Protein AF-A0A7S3W2X3-F1 (afdb_monomer_lite)

Secondary structure (DSSP, 8-state):
-TGGGGGHHHHHHH-SS-EE-SGGGGHHHHHHHS-TT-EEEEEES-HHHHGGGHHHHHHHHS--GGGS-EEEEE-TTSTTGGGGGGT----HHHHHHHHHHHHHHHHHH-TTEEEEEE-STTSGGGHHHHHHHH-S-EE-HHHHHHHHHHTTSPPSSSSSSSTTSPP-S------TTTTS-HHHHTT--SPPP-PPPPPPPPPPPHHHHHHHHHHHTTPPPPEEEEEE-S----PPTTSTT-GGG-SS-EEEEE-TT--HHHHHTT---HHHHHHHHHHHHHHHHTTEEEEEEE------

Structure (mmCIF, N/CA/C/O backbone):
data_AF-A0A7S3W2X3-F1
#
_entry.id   AF-A0A7S3W2X3-F1
#
loop_
_atom_site.group_PDB
_atom_site.id
_atom_site.type_symbol
_atom_site.label_atom_id
_atom_site.label_alt_id
_atom_site.label_comp_id
_atom_site.label_asym_id
_atom_site.label_entity_id
_atom_site.label_seq_id
_atom_site.pdbx_PDB_ins_code
_atom_site.Cartn_x
_atom_site.Cartn_y
_atom_site.Cartn_z
_atom_site.occupancy
_atom_site.B_iso_or_equiv
_atom_site.auth_seq_id
_atom_site.auth_comp_id
_atom_site.auth_asym_id
_atom_site.auth_atom_id
_atom_site.pdbx_PDB_model_num
ATOM 1 N N . CYS A 1 1 ? 4.513 0.757 5.279 1.00 73.31 1 CYS A N 1
ATOM 2 C CA . CYS A 1 1 ? 4.057 1.384 6.537 1.00 73.31 1 CYS A CA 1
ATOM 3 C C . CYS A 1 1 ? 4.086 2.908 6.434 1.00 73.31 1 CYS A C 1
ATOM 5 O O . CYS A 1 1 ? 4.980 3.465 5.808 1.00 73.31 1 CYS A O 1
ATOM 7 N N . GLY A 1 2 ? 3.167 3.603 7.088 1.00 72.06 2 GLY A N 1
ATOM 8 C CA . GLY A 1 2 ? 3.033 5.054 7.120 1.00 72.06 2 GLY A CA 1
ATOM 9 C C . GLY A 1 2 ? 4.187 5.816 7.742 1.00 72.06 2 GLY A C 1
ATOM 10 O O . GLY A 1 2 ? 4.520 6.865 7.212 1.00 72.06 2 GLY A O 1
ATOM 11 N N . PHE A 1 3 ? 4.907 5.282 8.728 1.00 82.38 3 PHE A N 1
ATOM 12 C CA . PHE A 1 3 ? 6.105 5.970 9.232 1.00 82.38 3 PHE A CA 1
ATOM 13 C C . PHE A 1 3 ? 7.263 5.962 8.224 1.00 82.38 3 PHE A C 1
ATOM 15 O O . PHE A 1 3 ? 7.963 6.961 8.063 1.00 82.38 3 PHE A O 1
ATOM 22 N N . MET A 1 4 ? 7.413 4.883 7.446 1.00 87.44 4 MET A N 1
ATOM 23 C CA . MET A 1 4 ? 8.402 4.831 6.357 1.00 87.44 4 MET A CA 1
ATOM 24 C C . MET A 1 4 ? 8.082 5.819 5.229 1.00 87.44 4 MET A C 1
ATOM 26 O O . MET A 1 4 ? 8.961 6.150 4.428 1.00 87.44 4 MET A O 1
ATOM 30 N N . MET A 1 5 ? 6.853 6.346 5.182 1.00 86.31 5 MET A N 1
ATOM 31 C CA . MET A 1 5 ? 6.453 7.362 4.214 1.00 86.31 5 MET A CA 1
ATOM 32 C C . MET A 1 5 ? 7.317 8.624 4.307 1.00 86.31 5 MET A C 1
ATOM 34 O O . MET A 1 5 ? 7.614 9.233 3.277 1.00 86.31 5 MET A O 1
ATOM 38 N N . ALA A 1 6 ? 7.810 8.966 5.503 1.00 85.56 6 ALA A N 1
ATOM 39 C CA . ALA A 1 6 ? 8.723 10.091 5.703 1.00 85.56 6 ALA A CA 1
ATOM 40 C C . ALA A 1 6 ? 10.017 9.987 4.884 1.00 85.56 6 ALA A C 1
ATOM 42 O O . ALA A 1 6 ? 10.644 10.995 4.553 1.00 85.56 6 ALA A O 1
ATOM 43 N N . PHE A 1 7 ? 10.398 8.771 4.496 1.00 90.50 7 PHE A N 1
ATOM 44 C CA . PHE A 1 7 ? 11.619 8.502 3.749 1.00 90.50 7 PHE A CA 1
ATOM 45 C C . PHE A 1 7 ? 11.375 8.246 2.260 1.00 90.50 7 PHE A C 1
ATOM 47 O O . PHE A 1 7 ? 12.331 8.020 1.518 1.00 90.50 7 PHE A O 1
ATOM 54 N N . GLN A 1 8 ? 10.128 8.353 1.787 1.00 91.50 8 GLN A N 1
ATOM 55 C CA . GLN A 1 8 ? 9.756 8.143 0.385 1.00 91.50 8 GLN A CA 1
ATOM 56 C C . GLN A 1 8 ? 10.560 9.033 -0.571 1.00 91.50 8 GLN A C 1
ATOM 58 O O . GLN A 1 8 ? 11.129 8.543 -1.546 1.00 91.50 8 GLN A O 1
ATOM 63 N N . ILE A 1 9 ? 10.620 10.345 -0.312 1.00 90.38 9 ILE A N 1
ATOM 64 C CA . ILE A 1 9 ? 11.317 11.297 -1.194 1.00 90.38 9 ILE A CA 1
ATOM 65 C C . ILE A 1 9 ? 12.817 10.995 -1.227 1.00 90.38 9 ILE A C 1
ATOM 67 O O . ILE A 1 9 ? 13.422 10.988 -2.299 1.00 90.38 9 ILE A O 1
ATOM 71 N N . LEU A 1 10 ? 13.418 10.740 -0.062 1.00 93.00 10 LEU A N 1
ATOM 72 C CA . LEU A 1 10 ? 14.833 10.395 0.046 1.00 93.00 10 LEU A CA 1
ATOM 73 C C . LEU A 1 10 ? 15.139 9.114 -0.736 1.00 93.00 10 LEU A C 1
ATOM 75 O O . LEU A 1 10 ? 16.045 9.099 -1.564 1.00 93.00 10 LEU A O 1
ATOM 79 N N . ALA A 1 11 ? 14.350 8.066 -0.527 1.00 94.88 11 ALA A N 1
ATOM 80 C CA . ALA A 1 11 ? 14.544 6.792 -1.195 1.00 94.88 11 ALA A CA 1
ATOM 81 C C . ALA A 1 11 ? 14.371 6.888 -2.715 1.00 94.88 11 ALA A C 1
ATOM 83 O O . ALA A 1 11 ? 15.196 6.353 -3.449 1.00 94.88 11 ALA A O 1
ATOM 84 N N . ARG A 1 12 ? 13.381 7.650 -3.201 1.00 94.50 12 ARG A N 1
ATOM 85 C CA . ARG A 1 12 ? 13.207 7.939 -4.636 1.00 94.50 12 ARG A CA 1
ATOM 86 C C . ARG A 1 12 ? 14.379 8.700 -5.256 1.00 94.50 12 ARG A C 1
ATOM 88 O O . ARG A 1 12 ? 14.622 8.549 -6.445 1.00 94.50 12 ARG A O 1
ATOM 95 N N . LYS A 1 13 ? 15.079 9.542 -4.488 1.00 95.62 13 LYS A N 1
ATOM 96 C CA . LYS A 1 13 ? 16.293 10.234 -4.961 1.00 95.62 13 LYS A CA 1
ATOM 97 C C . LYS A 1 13 ? 17.496 9.294 -5.060 1.00 95.62 13 LYS A C 1
ATOM 99 O O . LYS A 1 13 ? 18.424 9.589 -5.806 1.00 95.62 13 LYS A O 1
ATOM 104 N N . ILE A 1 14 ? 17.502 8.210 -4.285 1.00 97.19 14 ILE A N 1
ATOM 105 C CA . ILE A 1 14 ? 18.596 7.233 -4.237 1.00 97.19 14 ILE A CA 1
ATOM 106 C C . ILE A 1 14 ? 18.389 6.133 -5.282 1.00 97.19 14 ILE A C 1
ATOM 108 O O . ILE A 1 14 ? 19.335 5.785 -5.985 1.00 97.19 14 ILE A O 1
ATOM 112 N N . ALA A 1 15 ? 17.177 5.582 -5.354 1.00 96.75 15 ALA A N 1
ATOM 113 C CA . ALA A 1 15 ? 16.845 4.447 -6.202 1.00 96.75 15 ALA A CA 1
ATOM 114 C C . ALA A 1 15 ? 16.640 4.856 -7.667 1.00 96.75 15 ALA A C 1
ATOM 116 O O . ALA A 1 15 ? 16.036 5.879 -7.983 1.00 96.75 15 ALA A O 1
ATOM 117 N N . SER A 1 16 ? 17.078 3.987 -8.571 1.00 96.75 16 SER A N 1
ATOM 118 C CA . SER A 1 16 ? 16.712 3.980 -9.991 1.00 96.75 16 SER A CA 1
ATOM 119 C C . SER A 1 16 ? 15.412 3.212 -10.278 1.00 96.75 16 SER A C 1
ATOM 121 O O . SER A 1 16 ? 14.868 3.303 -11.382 1.00 96.75 16 SER A O 1
ATOM 123 N N . LYS A 1 17 ? 14.929 2.420 -9.312 1.00 95.75 17 LYS A N 1
ATOM 124 C CA . LYS A 1 17 ? 13.682 1.640 -9.379 1.00 95.75 17 LYS A CA 1
ATOM 125 C C . LYS A 1 17 ? 12.509 2.345 -8.685 1.00 95.75 17 LYS A C 1
ATOM 127 O O . LYS A 1 17 ? 12.735 3.224 -7.854 1.00 95.75 17 LYS A O 1
ATOM 132 N N . PRO A 1 18 ? 11.253 1.960 -8.992 1.00 95.56 18 PRO A N 1
ATOM 133 C CA . PRO A 1 18 ? 10.088 2.402 -8.235 1.00 95.56 18 PRO A CA 1
ATOM 134 C C . PRO A 1 18 ? 10.253 2.166 -6.733 1.00 95.56 18 PRO A C 1
ATOM 136 O O . PRO A 1 18 ? 10.634 1.077 -6.301 1.00 95.56 18 PRO A O 1
ATOM 139 N N . VAL A 1 19 ? 9.923 3.191 -5.951 1.00 95.06 19 VAL A N 1
ATOM 140 C CA . VAL A 1 19 ? 9.901 3.142 -4.490 1.00 95.06 19 VAL A CA 1
ATOM 141 C C . VAL A 1 19 ? 8.498 3.471 -4.001 1.00 95.06 19 VAL A C 1
ATOM 143 O O . VAL A 1 19 ? 7.904 4.444 -4.468 1.00 95.06 19 VAL A O 1
ATOM 146 N N . PHE A 1 20 ? 7.988 2.696 -3.051 1.00 93.25 20 PHE A N 1
ATOM 147 C CA . PHE A 1 20 ? 6.661 2.853 -2.458 1.00 93.25 20 PHE A CA 1
ATOM 148 C C . PHE A 1 20 ? 6.699 2.447 -0.981 1.00 93.25 20 PHE A C 1
ATOM 150 O O . PHE A 1 20 ? 6.339 1.345 -0.603 1.00 93.25 20 PHE A O 1
ATOM 157 N N . MET A 1 21 ? 7.167 3.347 -0.121 1.00 92.69 21 MET A N 1
ATOM 158 C CA . MET A 1 21 ? 7.440 3.052 1.292 1.00 92.69 21 MET A CA 1
ATOM 159 C C . MET A 1 21 ? 6.191 2.761 2.143 1.00 92.69 21 MET A C 1
ATOM 161 O O . MET A 1 21 ? 6.294 2.260 3.265 1.00 92.69 21 MET A O 1
ATOM 165 N N . SER A 1 22 ? 5.003 3.072 1.629 1.00 90.75 22 SER A N 1
ATOM 166 C CA . SER A 1 22 ? 3.728 2.884 2.315 1.00 90.75 22 SER A CA 1
ATOM 167 C C . SER A 1 22 ? 2.608 2.568 1.334 1.00 90.75 22 SER A C 1
ATOM 169 O O . SER A 1 22 ? 2.609 3.100 0.227 1.00 90.75 22 SER A O 1
ATOM 171 N N . SER A 1 23 ? 1.598 1.807 1.765 1.00 91.62 23 SER A N 1
ATOM 172 C CA . SER A 1 23 ? 0.364 1.597 0.995 1.00 91.62 23 SER A CA 1
ATOM 173 C C . SER A 1 23 ? -0.354 2.915 0.675 1.00 91.62 23 SER A C 1
ATOM 175 O O . SER A 1 23 ? -1.063 2.991 -0.326 1.00 91.62 23 SER A O 1
ATOM 177 N N . MET A 1 24 ? -0.105 3.979 1.450 1.00 88.88 24 MET A N 1
ATOM 178 C CA . MET A 1 24 ? -0.619 5.333 1.211 1.00 88.88 24 MET A CA 1
ATOM 179 C C . MET A 1 24 ? -0.154 5.976 -0.100 1.00 88.88 24 MET A C 1
ATOM 181 O O . MET A 1 24 ? -0.773 6.944 -0.538 1.00 88.88 24 MET A O 1
ATOM 185 N N . VAL A 1 25 ? 0.871 5.451 -0.784 1.00 89.56 25 VAL A N 1
ATOM 186 C CA . VAL A 1 25 ? 1.169 5.921 -2.151 1.00 89.56 25 VAL A CA 1
ATOM 187 C C . VAL A 1 25 ? 0.050 5.579 -3.144 1.00 89.56 25 VAL A C 1
ATOM 189 O O . VAL A 1 25 ? 0.002 6.159 -4.226 1.00 89.56 25 VAL A O 1
ATOM 192 N N . GLN A 1 26 ? -0.866 4.671 -2.779 1.00 91.81 26 GLN A N 1
ATOM 193 C CA . GLN A 1 26 ? -2.054 4.343 -3.568 1.00 91.81 26 GLN A CA 1
ATOM 194 C C . GLN A 1 26 ? -3.154 5.412 -3.447 1.00 91.81 26 GLN A C 1
ATOM 196 O O . GLN A 1 26 ? -4.047 5.447 -4.288 1.00 91.81 26 GLN A O 1
ATOM 201 N N . CYS A 1 27 ? -3.111 6.308 -2.452 1.0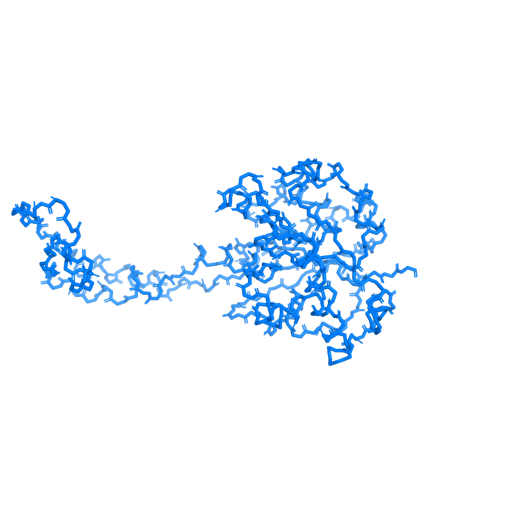0 89.62 27 CYS A N 1
ATOM 202 C CA . CYS A 1 27 ? -4.179 7.287 -2.216 1.00 89.62 27 CYS A CA 1
ATOM 203 C C . CYS A 1 27 ? -4.561 8.105 -3.468 1.00 89.62 27 CYS A C 1
ATOM 205 O O . CYS A 1 27 ? -5.753 8.161 -3.766 1.00 89.62 27 CYS A O 1
ATOM 207 N N . PRO A 1 28 ? -3.623 8.673 -4.260 1.00 88.00 28 PRO A N 1
ATOM 208 C CA . PRO A 1 28 ? -3.987 9.432 -5.458 1.00 88.00 28 PRO A CA 1
ATOM 209 C C . PRO A 1 28 ? -4.682 8.593 -6.538 1.00 88.00 28 PRO A C 1
ATOM 211 O O . PRO A 1 28 ? -5.618 9.069 -7.175 1.00 88.00 28 PRO A O 1
ATOM 214 N N . ILE A 1 29 ? -4.255 7.341 -6.747 1.00 90.50 29 ILE A N 1
ATOM 215 C CA . ILE A 1 29 ? -4.859 6.468 -7.767 1.00 90.50 29 ILE A CA 1
ATOM 216 C C . ILE A 1 29 ? -6.221 5.934 -7.319 1.00 90.50 29 ILE A C 1
ATOM 218 O O . ILE A 1 29 ? -7.116 5.800 -8.148 1.00 90.50 29 ILE A O 1
ATOM 222 N N . ILE A 1 30 ? -6.397 5.689 -6.015 1.00 92.25 30 ILE A N 1
ATOM 223 C CA . ILE A 1 30 ? -7.690 5.333 -5.425 1.00 92.25 30 ILE A CA 1
ATOM 224 C C . ILE A 1 30 ? -8.639 6.522 -5.585 1.00 92.25 30 ILE A C 1
ATOM 226 O O . ILE A 1 30 ? -9.699 6.381 -6.179 1.00 92.25 30 ILE A O 1
ATOM 230 N N . ALA A 1 31 ? -8.232 7.717 -5.154 1.00 88.88 31 ALA A N 1
ATOM 231 C CA . ALA A 1 31 ? -9.018 8.942 -5.289 1.00 88.88 31 ALA A CA 1
ATOM 232 C C . ALA A 1 31 ? -9.415 9.247 -6.747 1.00 88.88 31 ALA A C 1
ATOM 234 O O . ALA A 1 31 ? -10.531 9.683 -7.013 1.00 88.88 31 ALA A O 1
ATOM 235 N N . ALA A 1 32 ? -8.544 8.991 -7.721 1.00 90.88 32 ALA A N 1
ATOM 236 C CA . ALA A 1 32 ? -8.871 9.202 -9.131 1.00 90.88 32 ALA A CA 1
ATOM 237 C C . ALA A 1 32 ? -9.959 8.249 -9.674 1.00 90.88 32 ALA A C 1
ATOM 239 O O . ALA A 1 32 ? -10.532 8.530 -10.725 1.00 90.88 32 ALA A O 1
ATOM 240 N N . ALA A 1 33 ? -10.236 7.133 -8.992 1.00 93.31 33 ALA A N 1
ATOM 241 C CA . ALA A 1 33 ? -11.204 6.124 -9.426 1.00 93.31 33 ALA A CA 1
ATOM 242 C C . ALA A 1 33 ? -12.638 6.360 -8.915 1.00 93.31 33 ALA A C 1
ATOM 244 O O . ALA A 1 33 ? -13.558 5.704 -9.400 1.00 93.31 33 ALA A O 1
ATOM 245 N N . PHE A 1 34 ? -12.830 7.274 -7.959 1.00 92.00 34 PHE A N 1
ATOM 246 C CA . PHE A 1 34 ? -14.114 7.528 -7.295 1.00 92.00 34 PHE A CA 1
ATOM 247 C C . PHE A 1 34 ? -14.611 8.959 -7.505 1.00 92.00 34 PHE A C 1
ATOM 249 O O . PHE A 1 34 ? -13.825 9.850 -7.851 1.00 92.00 34 PHE A O 1
ATOM 256 N N . ASP A 1 35 ? -15.902 9.191 -7.243 1.00 92.69 35 ASP A N 1
ATOM 257 C CA . ASP A 1 35 ? -16.475 10.538 -7.254 1.00 92.69 35 ASP A CA 1
ATOM 258 C C . ASP A 1 35 ? -15.748 11.428 -6.224 1.00 92.69 35 ASP A C 1
ATOM 260 O O . ASP A 1 35 ? -15.315 10.933 -5.175 1.00 92.69 35 ASP A O 1
ATOM 264 N N . PRO A 1 36 ? -15.567 12.739 -6.478 1.00 88.12 36 PRO A N 1
ATOM 265 C CA . PRO A 1 36 ? -14.950 13.640 -5.504 1.00 88.12 36 PRO A CA 1
ATOM 266 C C . PRO A 1 36 ? -15.656 13.670 -4.140 1.00 88.12 36 PRO A C 1
ATOM 268 O O . PRO A 1 36 ? -15.017 13.986 -3.141 1.00 88.12 36 PRO A O 1
ATOM 271 N N . GLY A 1 37 ? -16.954 13.355 -4.090 1.00 90.19 37 GLY A N 1
ATOM 272 C CA . GLY A 1 37 ? -17.729 13.247 -2.859 1.00 90.19 37 GLY A CA 1
ATOM 273 C C . GLY A 1 37 ? -17.584 11.915 -2.121 1.00 90.19 37 GLY A C 1
ATOM 274 O O . GLY A 1 37 ? -18.034 11.838 -0.977 1.00 90.19 37 GLY A O 1
ATOM 275 N N . ASP A 1 38 ? -16.986 10.894 -2.736 1.00 93.50 38 ASP A N 1
ATOM 276 C CA . ASP A 1 38 ? -16.750 9.595 -2.108 1.00 93.50 38 ASP A CA 1
ATOM 277 C C . ASP A 1 38 ? -15.564 9.661 -1.144 1.00 93.50 38 ASP A C 1
ATOM 279 O O . ASP A 1 38 ? -14.517 10.254 -1.426 1.00 93.50 38 ASP A O 1
ATOM 283 N N . HIS A 1 39 ? -15.717 8.991 -0.007 1.00 93.69 39 HIS A N 1
ATOM 284 C CA . HIS A 1 39 ? -14.724 8.936 1.054 1.00 93.69 39 HIS A CA 1
ATOM 285 C C . HIS A 1 39 ? -13.988 7.589 1.064 1.00 93.69 39 HIS A C 1
ATOM 287 O O . HIS A 1 39 ? -14.574 6.536 0.814 1.00 93.69 39 HIS A O 1
ATOM 293 N N . ILE A 1 40 ? -12.709 7.610 1.431 1.00 94.19 40 ILE A N 1
ATOM 294 C CA . ILE A 1 40 ? -11.872 6.425 1.633 1.00 94.19 40 ILE A CA 1
ATOM 295 C C . ILE A 1 40 ? -11.532 6.313 3.117 1.00 94.19 40 ILE A C 1
ATOM 297 O O . ILE A 1 40 ? -10.959 7.234 3.702 1.00 94.19 40 ILE A O 1
ATOM 301 N N . LEU A 1 41 ? -11.872 5.184 3.735 1.00 95.31 41 LEU A N 1
ATOM 302 C CA . LEU A 1 41 ? -11.516 4.896 5.122 1.00 95.31 41 LEU A CA 1
ATOM 303 C C . LEU A 1 41 ? -10.059 4.434 5.193 1.00 95.31 41 LEU A C 1
ATOM 305 O O . LEU A 1 41 ? -9.722 3.385 4.658 1.00 95.31 41 LEU A O 1
ATOM 309 N N . VAL A 1 42 ? -9.198 5.182 5.872 1.00 93.25 42 VAL A N 1
ATOM 310 C CA . VAL A 1 42 ? -7.802 4.806 6.117 1.00 93.25 42 VAL A CA 1
ATOM 311 C C . VAL A 1 42 ? -7.682 4.247 7.530 1.00 93.25 42 VAL A C 1
ATOM 313 O O . VAL A 1 42 ? -7.835 4.983 8.505 1.00 93.25 42 VAL A O 1
ATOM 316 N N . LEU A 1 43 ? -7.398 2.951 7.648 1.00 94.50 43 LEU A N 1
ATOM 317 C CA . LEU A 1 43 ? -7.155 2.299 8.931 1.00 94.50 43 LEU A CA 1
ATOM 318 C C . LEU A 1 43 ? -5.666 2.336 9.264 1.00 94.50 43 LEU A C 1
ATOM 320 O O . LEU A 1 43 ? -4.830 1.885 8.481 1.00 94.50 43 LEU A O 1
ATOM 324 N N . THR A 1 44 ? -5.347 2.844 10.448 1.00 91.19 44 THR A N 1
ATOM 325 C CA . THR A 1 44 ? -3.989 2.894 10.999 1.00 91.19 44 THR A CA 1
ATOM 326 C C . THR A 1 44 ? -3.940 2.189 12.349 1.00 91.19 44 THR A C 1
ATOM 328 O O . THR A 1 44 ? -4.972 1.992 12.997 1.00 91.19 44 THR A O 1
ATOM 331 N N . ALA A 1 45 ? -2.742 1.816 12.801 1.00 89.06 45 ALA A N 1
ATOM 332 C CA . ALA A 1 45 ? -2.585 1.241 14.130 1.00 89.06 45 ALA A CA 1
ATOM 333 C C . ALA A 1 45 ? -3.010 2.229 15.221 1.00 89.06 45 ALA A C 1
ATOM 335 O O . ALA A 1 45 ? -3.720 1.853 16.152 1.00 89.06 45 ALA A O 1
ATOM 336 N N . ASN A 1 46 ? -2.603 3.496 15.077 1.00 87.44 46 ASN A N 1
ATOM 337 C CA . ASN A 1 46 ? -2.926 4.560 16.016 1.00 87.44 46 ASN A CA 1
ATOM 338 C C . ASN A 1 46 ? -3.062 5.916 15.317 1.00 87.44 46 ASN A C 1
ATOM 340 O O . ASN A 1 46 ? -2.088 6.494 14.829 1.00 87.44 46 ASN A O 1
ATOM 344 N N . ASP A 1 47 ? -4.277 6.460 15.311 1.00 79.69 47 ASP A N 1
ATOM 345 C CA . ASP A 1 47 ? -4.571 7.724 14.637 1.00 79.69 47 ASP A CA 1
ATOM 346 C C . ASP A 1 47 ? -3.958 8.941 15.337 1.00 79.69 47 ASP A C 1
ATOM 348 O O . ASP A 1 47 ? -3.699 9.957 14.686 1.00 79.69 47 ASP A O 1
ATOM 352 N N . LYS A 1 48 ? -3.655 8.838 16.635 1.00 80.06 48 LYS A N 1
ATOM 353 C CA . LYS A 1 48 ? -2.969 9.893 17.396 1.00 80.06 48 LYS A CA 1
ATOM 354 C C . LYS A 1 48 ? -1.521 10.076 16.938 1.00 80.06 48 LYS A C 1
ATOM 356 O O . LYS A 1 48 ? -1.003 11.185 17.030 1.00 80.06 48 LYS A O 1
ATOM 361 N N . SER A 1 49 ? -0.893 9.020 16.417 1.00 73.06 49 SER A N 1
ATOM 362 C CA . SER A 1 49 ? 0.497 9.040 15.942 1.00 73.06 49 SER A CA 1
ATOM 363 C C . SER A 1 49 ? 0.621 9.426 14.467 1.00 73.06 49 SER A C 1
ATOM 365 O O . SER A 1 49 ? 1.627 10.015 14.077 1.00 73.06 49 SER A O 1
ATOM 367 N N . LEU A 1 50 ? -0.396 9.134 13.646 1.00 71.50 50 LEU A N 1
ATOM 368 C CA . LEU A 1 50 ? -0.370 9.418 12.207 1.00 71.50 50 LEU A CA 1
ATOM 369 C C . LEU A 1 50 ? -0.766 10.867 11.874 1.00 71.50 50 LEU A C 1
ATOM 371 O O . LEU A 1 50 ? -0.148 11.496 11.017 1.00 71.50 50 LEU A O 1
ATOM 375 N N . LYS A 1 51 ? -1.764 11.432 12.572 1.00 68.56 51 LYS A N 1
ATOM 376 C CA . LYS A 1 51 ? -2.258 12.807 12.335 1.00 68.56 51 LYS A CA 1
ATOM 377 C C . LYS A 1 51 ? -1.157 13.890 12.394 1.00 68.56 51 LYS A C 1
ATOM 379 O O . LYS A 1 51 ? -1.174 14.774 11.536 1.00 68.56 51 LYS A O 1
ATOM 384 N N . PRO A 1 52 ? -0.168 13.832 13.311 1.00 62.88 52 PRO A N 1
ATOM 385 C CA . PRO A 1 52 ? 0.952 14.778 13.335 1.00 62.88 52 PRO A CA 1
ATOM 386 C C . PRO A 1 52 ? 1.867 14.740 12.098 1.00 62.88 52 PRO A C 1
ATOM 388 O O . PRO A 1 52 ? 2.606 15.693 11.873 1.00 62.88 52 PRO A O 1
ATOM 391 N N . GLN A 1 53 ? 1.824 13.682 11.278 1.00 65.88 53 GLN A N 1
ATOM 392 C CA . GLN A 1 53 ? 2.653 13.546 10.070 1.00 65.88 53 GLN A CA 1
ATOM 393 C C . GLN A 1 53 ? 1.994 14.086 8.794 1.00 65.88 53 GLN A C 1
ATOM 395 O O . GLN A 1 53 ? 2.515 13.901 7.695 1.00 65.88 53 GLN A O 1
ATOM 400 N N . LYS A 1 54 ? 0.863 14.780 8.917 1.00 66.31 54 LYS A N 1
ATOM 401 C CA . LYS A 1 54 ? 0.087 15.334 7.803 1.00 66.31 54 LYS A CA 1
ATOM 402 C C . LYS A 1 54 ? 0.925 16.035 6.726 1.00 66.31 54 LYS A C 1
ATOM 404 O O . LYS A 1 54 ? 0.801 15.693 5.555 1.00 66.31 54 LYS A O 1
ATOM 409 N N . GLU A 1 55 ? 1.811 16.958 7.099 1.00 66.62 55 GLU A N 1
ATOM 410 C CA . GLU A 1 55 ? 2.642 17.682 6.122 1.00 66.62 55 GLU A CA 1
ATOM 411 C C . GLU A 1 55 ? 3.559 16.741 5.329 1.00 66.62 55 GLU A C 1
ATOM 413 O O . GLU A 1 55 ? 3.776 16.924 4.131 1.00 66.62 55 GLU A O 1
ATOM 418 N N . VAL A 1 56 ? 4.080 15.701 5.982 1.00 69.38 56 VAL A N 1
ATOM 419 C CA . VAL A 1 56 ? 4.922 14.683 5.348 1.00 69.38 56 VAL A CA 1
ATOM 420 C C . VAL A 1 56 ? 4.104 13.852 4.361 1.00 69.38 56 VAL A C 1
ATOM 422 O O . VAL A 1 56 ? 4.578 13.607 3.250 1.00 69.38 56 VAL A O 1
ATOM 425 N N . LEU A 1 57 ? 2.880 13.464 4.731 1.00 68.19 57 LEU A N 1
ATOM 426 C CA . LEU A 1 57 ? 1.960 12.720 3.863 1.00 68.19 57 LEU A CA 1
ATOM 427 C C . LEU A 1 57 ? 1.586 13.535 2.620 1.00 68.19 57 LEU A C 1
ATOM 429 O O . LEU A 1 57 ? 1.725 13.038 1.500 1.00 68.19 57 LEU A O 1
ATOM 433 N N . MET A 1 58 ? 1.226 14.807 2.806 1.00 66.38 58 MET A N 1
ATOM 434 C CA . MET A 1 58 ? 0.872 15.716 1.713 1.00 66.38 58 MET A CA 1
ATOM 435 C C . MET A 1 58 ? 2.036 15.919 0.741 1.00 66.38 58 MET A C 1
ATOM 437 O O . MET A 1 58 ? 1.900 15.693 -0.463 1.00 66.38 58 MET A O 1
ATOM 441 N N . ASN A 1 59 ? 3.212 16.268 1.269 1.00 67.31 59 ASN A N 1
ATOM 442 C CA . ASN A 1 59 ? 4.388 16.567 0.452 1.00 67.31 59 ASN A CA 1
ATOM 443 C C . ASN A 1 59 ? 4.976 15.329 -0.243 1.00 67.31 59 ASN A C 1
ATOM 445 O O . ASN A 1 59 ? 5.627 15.460 -1.281 1.00 67.31 59 ASN A O 1
ATOM 449 N N . SER A 1 60 ? 4.776 14.131 0.316 1.00 68.81 60 SER A N 1
ATOM 450 C CA . SER A 1 60 ? 5.419 12.908 -0.182 1.00 68.81 60 SER A CA 1
ATOM 451 C C . SER A 1 60 ? 4.516 12.043 -1.064 1.00 68.81 60 SER A C 1
ATOM 453 O O . SER A 1 60 ? 5.044 11.332 -1.925 1.00 68.81 60 SER A O 1
ATOM 455 N N . CYS A 1 61 ? 3.190 12.094 -0.883 1.00 64.81 61 CYS A N 1
ATOM 456 C CA . CYS A 1 61 ? 2.238 11.300 -1.666 1.00 64.81 61 CYS A CA 1
ATOM 457 C C . CYS A 1 61 ? 1.448 12.097 -2.708 1.00 64.81 61 CYS A C 1
ATOM 459 O O . CYS A 1 61 ? 0.889 11.481 -3.611 1.00 64.81 61 CYS A O 1
ATOM 461 N N . GLY A 1 62 ? 1.360 13.425 -2.591 1.00 63.78 62 GLY A N 1
ATOM 462 C CA . GLY A 1 62 ? 0.482 14.210 -3.461 1.00 63.78 62 GLY A CA 1
ATOM 463 C C . GLY A 1 62 ? -1.010 13.938 -3.228 1.00 63.78 62 GLY A C 1
ATOM 464 O O . GLY A 1 62 ? -1.779 13.976 -4.183 1.00 63.78 62 GLY A O 1
ATOM 465 N N . PHE A 1 63 ? -1.412 13.637 -1.986 1.00 67.06 63 PHE A N 1
ATOM 466 C CA . PHE A 1 63 ? -2.815 13.685 -1.561 1.00 67.06 63 PHE A CA 1
ATOM 467 C C . PHE A 1 63 ? -2.956 14.610 -0.356 1.00 67.06 63 PHE A C 1
ATOM 469 O O . PHE A 1 63 ? -2.096 14.614 0.525 1.00 67.06 63 PHE A O 1
ATOM 476 N N . ASP A 1 64 ? -4.036 15.381 -0.321 1.00 65.75 64 ASP A N 1
ATOM 477 C CA . ASP A 1 64 ? -4.367 16.227 0.815 1.00 65.75 64 ASP A CA 1
ATOM 478 C C . ASP A 1 64 ? -5.245 15.450 1.806 1.00 65.75 64 ASP A C 1
ATOM 480 O O . ASP A 1 64 ? -6.307 14.934 1.455 1.00 65.75 64 ASP A O 1
ATOM 484 N N . VAL A 1 65 ? -4.798 15.339 3.057 1.00 60.50 65 VAL A N 1
ATOM 485 C CA . VAL A 1 65 ? -5.614 14.755 4.135 1.00 60.50 65 VAL A CA 1
ATOM 486 C C . VAL A 1 65 ? -6.768 15.679 4.547 1.00 60.50 65 VAL A C 1
ATOM 488 O O . VAL A 1 65 ? -7.732 15.199 5.136 1.00 60.50 65 VAL A O 1
ATOM 491 N N . ASP A 1 66 ? -6.696 16.977 4.231 1.00 57.75 66 ASP A N 1
ATOM 492 C CA . ASP A 1 66 ? -7.719 17.980 4.554 1.00 57.75 66 ASP A CA 1
ATOM 493 C C . ASP A 1 66 ? -8.854 18.064 3.543 1.00 57.75 66 ASP A C 1
ATOM 495 O O . ASP A 1 66 ? -9.875 18.690 3.830 1.00 57.75 66 ASP A O 1
ATOM 499 N N . GLU A 1 67 ? -8.751 17.392 2.394 1.00 65.25 67 GLU A N 1
ATOM 500 C CA . GLU A 1 67 ? -9.848 17.320 1.418 1.00 65.25 67 GLU A CA 1
ATOM 501 C C . GLU A 1 67 ? -11.094 16.595 1.979 1.00 65.25 67 GLU A C 1
ATOM 503 O O . GLU A 1 67 ? -12.063 16.378 1.257 1.00 65.25 67 GLU A O 1
ATOM 508 N N . ASN A 1 68 ? -11.092 16.197 3.264 1.00 74.75 68 ASN A N 1
ATOM 509 C CA . ASN A 1 68 ? -12.098 15.372 3.948 1.00 74.75 68 ASN A CA 1
ATOM 510 C C . ASN A 1 68 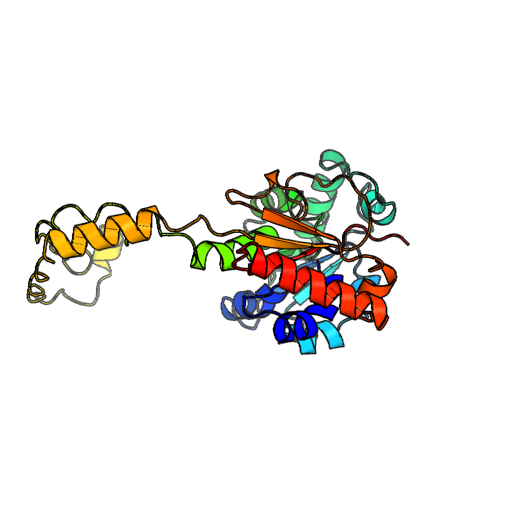? -12.393 14.045 3.232 1.00 74.75 68 ASN A C 1
ATOM 512 O O . ASN A 1 68 ? -13.322 13.323 3.589 1.00 74.75 68 ASN A O 1
ATOM 516 N N . ARG A 1 69 ? -11.569 13.704 2.241 1.00 85.06 69 ARG A N 1
ATOM 517 C CA . ARG A 1 69 ? -11.726 12.536 1.389 1.00 85.06 69 ARG A CA 1
ATOM 518 C C . ARG A 1 69 ? -11.185 11.275 2.041 1.00 85.06 69 ARG A C 1
ATOM 520 O O . ARG A 1 69 ? -11.732 10.197 1.841 1.00 85.06 69 ARG A O 1
ATOM 527 N N . PHE A 1 70 ? -10.129 11.409 2.836 1.00 88.06 70 PHE A N 1
ATOM 528 C CA . PHE A 1 70 ? -9.502 10.308 3.555 1.00 88.06 70 PHE A CA 1
ATOM 529 C C . PHE A 1 70 ? -9.883 10.378 5.031 1.00 88.06 70 PHE A C 1
ATOM 531 O O . PHE A 1 70 ? -9.417 11.242 5.772 1.00 88.06 70 PHE A O 1
ATOM 538 N N . ILE A 1 71 ? -10.738 9.459 5.467 1.00 90.25 71 ILE A N 1
ATOM 539 C CA . ILE A 1 71 ? -11.189 9.375 6.854 1.00 90.25 71 ILE A CA 1
ATOM 540 C C . ILE A 1 71 ? -10.221 8.473 7.610 1.00 90.25 71 ILE A C 1
ATOM 542 O O . ILE A 1 71 ? -10.220 7.266 7.406 1.00 90.25 71 ILE A O 1
ATOM 546 N N . ILE A 1 72 ? -9.381 9.049 8.470 1.00 89.12 72 ILE A N 1
ATOM 547 C CA . ILE A 1 72 ? -8.395 8.285 9.246 1.00 89.12 72 ILE A CA 1
ATOM 548 C C . ILE A 1 72 ? -9.042 7.739 10.519 1.00 89.12 72 ILE A C 1
ATOM 550 O O . ILE A 1 72 ? -9.539 8.509 11.344 1.00 89.12 72 ILE A O 1
ATOM 554 N N . GLN A 1 73 ? -8.958 6.425 10.709 1.00 93.06 73 GLN A N 1
ATOM 555 C CA . GLN A 1 73 ? -9.417 5.732 11.905 1.00 93.06 73 GLN A CA 1
ATOM 556 C C . GLN A 1 73 ? -8.308 4.853 12.488 1.00 93.06 73 GLN A C 1
ATOM 558 O O . GLN A 1 73 ? -7.692 4.044 11.795 1.00 93.06 73 GLN A O 1
ATOM 563 N N . GLY A 1 74 ? -8.080 5.001 13.790 1.00 92.88 74 GLY A N 1
ATOM 564 C CA . GLY A 1 74 ? -7.129 4.195 14.542 1.00 92.88 74 GLY A CA 1
ATOM 565 C C . GLY A 1 74 ? -7.755 2.909 15.082 1.00 92.88 74 GLY A C 1
ATOM 566 O O . GLY A 1 74 ? -8.947 2.877 15.401 1.00 92.88 74 GLY A O 1
ATOM 567 N N . CYS A 1 75 ? -6.950 1.855 15.182 1.00 94.56 75 CYS A N 1
ATOM 568 C CA . CYS A 1 75 ? -7.367 0.534 15.660 1.00 94.56 75 CYS A CA 1
ATOM 569 C C . CYS A 1 75 ? -6.982 0.275 17.128 1.00 94.56 75 CYS A C 1
ATOM 571 O O . CYS A 1 75 ? -7.319 -0.776 17.668 1.00 94.56 75 CYS A O 1
ATOM 573 N N . GLN A 1 76 ? -6.309 1.227 17.786 1.00 92.06 76 GLN A N 1
ATOM 574 C CA . GLN A 1 76 ? -5.699 1.064 19.111 1.00 92.06 76 GLN A CA 1
ATOM 575 C C . GLN A 1 76 ? -6.668 0.666 20.234 1.00 92.06 76 GLN A C 1
ATOM 577 O O . GLN A 1 76 ? -6.238 0.093 21.229 1.00 92.06 76 GLN A O 1
ATOM 582 N N . ASP A 1 77 ? -7.958 0.976 20.087 1.00 93.25 77 ASP A N 1
ATOM 583 C CA . ASP A 1 77 ? -8.976 0.720 21.110 1.00 93.25 77 ASP A CA 1
ATOM 584 C C . ASP A 1 77 ? -9.694 -0.633 20.902 1.00 93.25 77 ASP A C 1
ATOM 586 O O . ASP A 1 77 ? -10.600 -0.984 21.662 1.00 93.25 77 ASP A O 1
ATOM 590 N N . ILE A 1 78 ? -9.313 -1.411 19.877 1.00 96.06 78 ILE A N 1
ATOM 591 C CA . ILE A 1 78 ? -9.837 -2.766 19.664 1.00 96.06 78 ILE A CA 1
ATOM 592 C C . ILE A 1 78 ? -9.177 -3.721 20.672 1.00 96.06 78 ILE A C 1
ATOM 594 O O . ILE A 1 78 ? -7.947 -3.796 20.717 1.00 96.06 78 ILE A O 1
ATOM 598 N N . PRO A 1 79 ? -9.957 -4.497 21.453 1.00 95.31 79 PRO A N 1
ATOM 599 C CA . PRO A 1 79 ? -9.400 -5.467 22.391 1.00 95.31 79 PRO A CA 1
ATOM 600 C C . PRO A 1 79 ? -8.401 -6.426 21.727 1.00 95.31 79 PRO A C 1
ATOM 602 O O . PRO A 1 79 ? -8.727 -7.066 20.729 1.00 95.31 79 PRO A O 1
ATOM 605 N N . GLY A 1 80 ? -7.193 -6.526 22.288 1.00 92.50 80 GLY A N 1
ATOM 606 C CA . GLY A 1 80 ? -6.109 -7.376 21.786 1.00 92.50 80 GLY A CA 1
ATOM 607 C C . GLY A 1 80 ? -5.210 -6.715 20.737 1.00 92.50 80 GLY A C 1
ATOM 608 O O . GLY A 1 80 ? -4.121 -7.219 20.473 1.00 92.50 80 GLY A O 1
ATOM 609 N N . PHE A 1 81 ? -5.611 -5.576 20.162 1.00 92.69 81 PHE A N 1
ATOM 610 C CA . PHE A 1 81 ? -4.796 -4.865 19.174 1.00 92.69 81 PHE A CA 1
ATOM 611 C C . PHE A 1 81 ? -3.665 -4.036 19.808 1.00 92.69 81 PHE A C 1
ATOM 613 O O . PHE A 1 81 ? -2.705 -3.658 19.140 1.00 92.69 81 PHE A O 1
ATOM 620 N N . ASP A 1 82 ? -3.704 -3.829 21.126 1.00 89.31 82 ASP A N 1
ATOM 621 C CA . ASP A 1 82 ? -2.611 -3.244 21.907 1.00 89.31 82 ASP A CA 1
ATOM 622 C C . ASP A 1 82 ? -1.324 -4.090 21.868 1.00 89.31 82 ASP A C 1
ATOM 624 O O . ASP A 1 82 ? -0.246 -3.575 22.168 1.00 89.31 82 ASP A O 1
ATOM 628 N N . ALA A 1 83 ? -1.410 -5.354 21.433 1.00 86.94 83 ALA A N 1
ATOM 629 C CA . ALA A 1 83 ? -0.260 -6.199 21.115 1.00 86.94 83 ALA A CA 1
ATOM 630 C C . ALA A 1 83 ? 0.694 -5.535 20.102 1.00 86.94 83 ALA A C 1
ATOM 632 O O . ALA A 1 83 ? 1.911 -5.646 20.257 1.00 86.94 83 ALA A O 1
ATOM 633 N N . VAL A 1 84 ? 0.161 -4.752 19.150 1.00 83.88 84 VAL A N 1
ATOM 634 C CA . VAL A 1 84 ? 0.965 -3.992 18.176 1.00 83.88 84 VAL A CA 1
ATOM 635 C C . VAL A 1 84 ? 1.883 -2.988 18.868 1.00 83.88 84 VAL A C 1
ATOM 637 O O . VAL A 1 84 ? 3.053 -2.875 18.522 1.00 83.88 84 VAL A O 1
ATOM 640 N N . ALA A 1 85 ? 1.376 -2.281 19.880 1.00 81.19 85 ALA A N 1
ATOM 641 C CA . ALA A 1 85 ? 2.168 -1.318 20.647 1.00 81.19 85 ALA A CA 1
ATOM 642 C C . ALA A 1 85 ? 3.187 -1.987 21.592 1.00 81.19 85 ALA A C 1
ATOM 644 O O . ALA A 1 85 ? 4.071 -1.328 22.133 1.00 81.19 85 ALA A O 1
ATOM 645 N N . LYS A 1 86 ? 3.037 -3.296 21.830 1.00 82.12 86 LYS A N 1
ATOM 646 C CA . LYS A 1 86 ? 3.878 -4.099 22.729 1.00 82.12 86 LYS A CA 1
ATOM 647 C C . LYS A 1 86 ? 4.916 -4.940 21.986 1.00 82.12 86 LYS A C 1
ATOM 649 O O . LYS A 1 86 ? 5.663 -5.669 22.635 1.00 82.12 86 LYS A O 1
ATOM 654 N N . GLY A 1 87 ? 4.937 -4.897 20.655 1.00 77.19 87 GLY A N 1
ATOM 655 C CA . GLY A 1 87 ? 5.794 -5.768 19.855 1.00 77.19 87 GLY A CA 1
ATOM 656 C C . GLY A 1 87 ? 5.416 -7.252 19.939 1.00 77.19 87 GLY A C 1
ATOM 657 O O . GLY A 1 87 ? 6.287 -8.119 19.867 1.00 77.19 87 GLY A O 1
ATOM 658 N N . GLN A 1 88 ? 4.139 -7.554 20.179 1.00 83.25 88 GLN A N 1
ATOM 659 C CA . GLN A 1 88 ? 3.633 -8.906 20.407 1.00 83.25 88 GLN A CA 1
ATOM 660 C C . GLN A 1 88 ? 2.779 -9.374 19.233 1.00 83.25 88 GLN A C 1
ATOM 662 O O . GLN A 1 88 ? 2.099 -8.579 18.590 1.00 83.25 88 GLN A O 1
ATOM 667 N N . ALA A 1 89 ? 2.762 -10.689 19.003 1.00 84.69 89 ALA A N 1
ATOM 668 C CA . ALA A 1 89 ? 1.881 -11.291 18.011 1.00 84.69 89 ALA A CA 1
ATOM 669 C C . ALA A 1 89 ? 0.413 -10.939 18.307 1.00 84.69 89 ALA A C 1
ATOM 671 O O . ALA A 1 89 ? -0.075 -11.151 19.421 1.00 84.69 89 ALA A O 1
ATOM 672 N N . VAL A 1 90 ? -0.281 -10.411 17.301 1.00 87.38 90 VAL A N 1
ATOM 673 C CA . VAL A 1 90 ? -1.676 -9.987 17.426 1.00 87.38 90 VAL A CA 1
ATOM 674 C C . VAL A 1 90 ? -2.604 -11.210 17.333 1.00 87.38 90 VAL A C 1
ATOM 676 O O . VAL A 1 90 ? -2.515 -11.965 16.361 1.00 87.38 90 VAL A O 1
ATOM 679 N N . PRO A 1 91 ? -3.515 -11.432 18.301 1.00 90.69 91 PRO A N 1
ATOM 680 C CA . PRO A 1 91 ? -4.477 -12.531 18.237 1.00 90.69 91 PRO A CA 1
ATOM 681 C C . PRO A 1 91 ? -5.579 -12.221 17.212 1.00 90.69 91 PRO A C 1
ATOM 683 O O . PRO A 1 91 ? -6.568 -11.551 17.521 1.00 90.69 91 PRO A O 1
ATOM 686 N N . LEU A 1 92 ? -5.392 -12.686 15.971 1.00 90.88 92 LEU A N 1
ATOM 687 C CA . LEU A 1 92 ? -6.262 -12.359 14.832 1.00 90.88 92 LEU A CA 1
ATOM 688 C C . LEU A 1 92 ? -7.741 -12.687 15.089 1.00 90.88 92 LEU A C 1
ATOM 690 O O . LEU A 1 92 ? -8.616 -11.894 14.751 1.00 90.88 92 LEU A O 1
ATOM 694 N N . ASP A 1 93 ? -8.027 -13.830 15.709 1.00 92.38 93 ASP A N 1
ATOM 695 C CA . ASP A 1 93 ? -9.377 -14.307 16.023 1.00 92.38 93 ASP A CA 1
ATOM 696 C C . ASP A 1 93 ? -10.097 -13.434 17.062 1.00 92.38 93 ASP A C 1
ATOM 698 O O . ASP A 1 93 ? -11.315 -13.258 16.993 1.00 92.38 93 ASP A O 1
ATOM 702 N N . VAL A 1 94 ? -9.341 -12.839 17.986 1.00 94.44 94 VAL A N 1
ATOM 703 C CA . VAL A 1 94 ? -9.852 -11.904 18.996 1.00 94.44 94 VAL A CA 1
ATOM 704 C C . VAL A 1 94 ? -10.092 -10.519 18.392 1.00 94.44 94 VAL A C 1
ATOM 706 O O . VAL A 1 94 ? -11.122 -9.896 18.659 1.00 94.44 94 VAL A O 1
ATOM 709 N N . VAL A 1 95 ? -9.167 -10.037 17.558 1.00 96.25 95 VAL A N 1
ATOM 710 C CA . VAL A 1 95 ? -9.215 -8.678 16.995 1.00 96.25 95 VAL A CA 1
ATOM 711 C C . VAL A 1 95 ? -10.212 -8.566 15.841 1.00 96.25 95 VAL A C 1
ATOM 713 O O . VAL A 1 95 ? -10.940 -7.572 15.754 1.00 96.25 95 VAL A O 1
ATOM 716 N N . GLN A 1 96 ? -10.283 -9.564 14.955 1.00 97.25 96 GLN A N 1
ATOM 717 C CA . GLN A 1 96 ? -11.049 -9.491 13.706 1.00 97.25 96 GLN A CA 1
ATOM 718 C C . GLN A 1 96 ? -12.533 -9.118 13.904 1.00 97.25 96 GLN A C 1
ATOM 720 O O . GLN A 1 96 ? -13.006 -8.227 13.193 1.00 97.25 96 GLN A O 1
ATOM 725 N N . PRO A 1 97 ? -13.290 -9.703 14.858 1.00 97.81 97 PRO A N 1
ATOM 726 C CA . PRO A 1 97 ? -14.682 -9.307 15.083 1.00 97.81 97 PRO A CA 1
ATOM 727 C C . PRO A 1 97 ? -14.818 -7.837 15.502 1.00 97.81 97 PRO A C 1
ATOM 729 O O . PRO A 1 97 ? -15.744 -7.148 15.069 1.00 97.81 97 PRO A O 1
ATOM 732 N N . GLY A 1 98 ? -13.883 -7.342 16.321 1.00 97.94 98 GLY A N 1
ATOM 733 C CA . GLY A 1 98 ? -13.827 -5.942 16.743 1.00 97.94 98 GLY A CA 1
ATOM 734 C C . GLY A 1 98 ? -13.506 -5.000 15.585 1.00 97.94 98 GLY A C 1
ATOM 735 O O . GLY A 1 98 ? -14.172 -3.976 15.435 1.00 97.94 98 GLY A O 1
ATOM 736 N N . MET A 1 99 ? -12.558 -5.390 14.729 1.00 97.81 99 MET A N 1
ATOM 737 C CA . MET A 1 99 ? -12.185 -4.667 13.509 1.00 97.81 99 MET A CA 1
ATOM 738 C C . MET A 1 99 ? -13.380 -4.508 12.565 1.00 97.81 99 MET A C 1
ATOM 740 O O . MET A 1 99 ? -13.737 -3.391 12.192 1.00 97.81 99 MET A O 1
ATOM 744 N N . VAL A 1 100 ? -14.055 -5.616 12.241 1.00 98.44 100 VAL A N 1
ATOM 745 C CA . VAL A 1 100 ? -15.236 -5.610 11.367 1.00 98.44 100 VAL A CA 1
ATOM 746 C C . VAL A 1 100 ? -16.349 -4.757 11.973 1.00 98.44 100 VAL A C 1
ATOM 748 O O . VAL A 1 100 ? -16.900 -3.894 11.294 1.00 98.44 100 VAL A O 1
ATOM 751 N N . LYS A 1 101 ? -16.654 -4.935 13.264 1.00 98.38 101 LYS A N 1
ATOM 752 C CA . LYS A 1 101 ? -17.687 -4.149 13.954 1.00 98.38 101 LYS A CA 1
ATOM 753 C C . LYS A 1 101 ? -17.386 -2.648 13.931 1.00 98.38 101 LYS A C 1
ATOM 755 O O . LYS A 1 101 ? -18.296 -1.846 13.724 1.00 98.38 101 LYS A O 1
ATOM 760 N N . MET A 1 102 ? -16.130 -2.270 14.160 1.00 98.12 102 MET A N 1
ATOM 761 C CA . MET A 1 102 ? -15.687 -0.877 14.146 1.00 98.12 102 MET A CA 1
ATOM 762 C C . MET A 1 102 ? -15.877 -0.253 12.758 1.00 98.12 102 MET A C 1
ATOM 764 O O . MET A 1 102 ? -16.511 0.800 12.655 1.00 98.12 102 MET A O 1
ATOM 768 N N . VAL A 1 103 ? -15.430 -0.938 11.702 1.00 98.25 103 VAL A N 1
ATOM 769 C CA . VAL A 1 103 ? -15.564 -0.474 10.313 1.00 98.25 103 VAL A CA 1
ATOM 770 C C . VAL A 1 103 ? -17.026 -0.379 9.878 1.00 98.25 103 VAL A C 1
ATOM 772 O O . VAL A 1 103 ? -17.430 0.661 9.362 1.00 98.25 103 VAL A O 1
ATOM 775 N N . MET A 1 104 ? -17.841 -1.405 10.142 1.00 98.31 104 MET A N 1
ATOM 776 C CA . MET A 1 104 ? -19.273 -1.379 9.813 1.00 98.31 104 MET A CA 1
ATOM 777 C C . MET A 1 104 ? -19.978 -0.200 10.486 1.00 98.31 104 MET A C 1
ATOM 779 O O . MET A 1 104 ? -20.690 0.550 9.829 1.00 98.31 104 MET A O 1
ATOM 783 N N . GLY A 1 105 ? -19.686 0.056 11.766 1.00 98.00 105 GLY A N 1
ATOM 784 C CA . GLY A 1 105 ? -20.2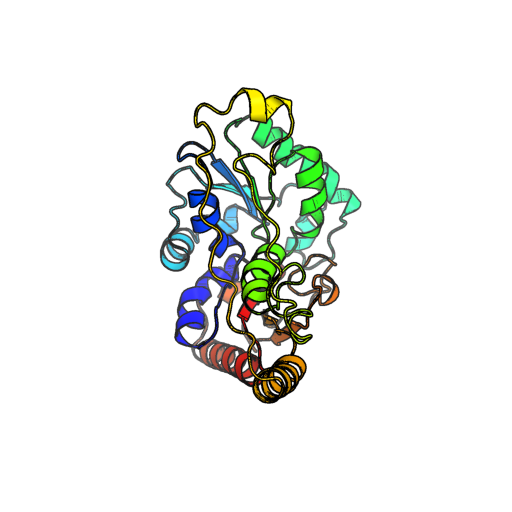59 1.205 12.463 1.00 98.00 105 GLY A CA 1
ATOM 785 C C . GLY A 1 105 ? -19.864 2.556 11.851 1.00 98.00 105 GLY A C 1
ATOM 786 O O . GLY A 1 105 ? -20.634 3.510 11.938 1.00 98.00 105 GLY A O 1
ATOM 787 N N . ILE A 1 106 ? -18.675 2.675 11.252 1.00 97.38 106 ILE A N 1
ATOM 788 C CA . ILE A 1 106 ? -18.254 3.895 10.543 1.00 97.38 106 ILE A CA 1
ATOM 789 C C . ILE A 1 106 ? -19.032 4.051 9.240 1.00 97.38 106 ILE A C 1
ATOM 791 O O . ILE A 1 106 ? -19.524 5.144 8.971 1.00 97.38 106 ILE A O 1
ATOM 795 N N . ILE A 1 107 ? -19.175 2.969 8.476 1.00 97.44 107 ILE A N 1
ATOM 796 C CA . ILE A 1 107 ? -19.930 2.952 7.217 1.00 97.44 107 ILE A CA 1
ATOM 797 C C . ILE A 1 107 ? -21.406 3.294 7.471 1.00 97.44 107 ILE A C 1
ATOM 799 O O . ILE A 1 107 ? -21.964 4.133 6.769 1.00 97.44 107 ILE A O 1
ATOM 803 N N . ASP A 1 108 ? -22.006 2.761 8.539 1.00 97.06 108 ASP A N 1
ATOM 804 C CA . ASP A 1 108 ? -23.389 3.070 8.933 1.00 97.06 108 ASP A CA 1
ATOM 805 C C . ASP A 1 108 ? -23.601 4.567 9.227 1.00 97.06 108 ASP A C 1
ATOM 807 O O . ASP A 1 108 ? -24.678 5.116 8.993 1.00 97.06 108 ASP A O 1
ATOM 811 N N . ARG A 1 109 ? -22.570 5.251 9.744 1.00 96.94 109 ARG A N 1
ATOM 812 C CA . ARG A 1 109 ? -22.603 6.695 10.045 1.00 96.94 109 ARG A CA 1
ATOM 813 C C . ARG A 1 109 ? -22.187 7.572 8.865 1.00 96.94 109 ARG A C 1
ATOM 815 O O . ARG A 1 109 ? -22.482 8.765 8.866 1.00 96.94 109 ARG A O 1
ATOM 822 N N . ASN A 1 110 ? -21.479 7.012 7.891 1.00 94.25 110 ASN A N 1
ATOM 823 C CA . ASN A 1 110 ? -20.946 7.715 6.733 1.00 94.25 110 ASN A CA 1
ATOM 824 C C . ASN A 1 110 ? -21.112 6.838 5.490 1.00 94.25 110 ASN A C 1
ATOM 826 O O . ASN A 1 110 ? -20.195 6.135 5.069 1.00 94.25 110 ASN A O 1
ATOM 830 N N . THR A 1 111 ? -22.288 6.927 4.873 1.00 91.50 111 THR A N 1
ATOM 831 C CA . THR A 1 111 ? -22.657 6.125 3.697 1.00 91.50 111 THR A CA 1
ATOM 832 C C . THR A 1 111 ? -21.877 6.481 2.431 1.00 91.50 111 THR A C 1
ATOM 834 O O . THR A 1 111 ? -22.050 5.827 1.409 1.00 91.50 111 THR A O 1
ATOM 837 N N . LYS A 1 112 ? -21.016 7.505 2.482 1.00 95.88 112 LYS A N 1
ATOM 838 C CA . LYS A 1 112 ? -20.132 7.898 1.377 1.00 95.88 112 LYS A CA 1
ATOM 839 C C . LYS A 1 112 ? -18.814 7.124 1.349 1.00 95.88 112 LYS A C 1
ATOM 841 O O . LYS A 1 112 ? -17.996 7.366 0.469 1.00 95.88 112 LYS A O 1
ATOM 846 N N . ILE A 1 113 ? -18.555 6.251 2.326 1.00 97.00 113 ILE A N 1
ATOM 847 C CA . ILE A 1 113 ? -17.344 5.426 2.326 1.00 97.00 113 ILE A CA 1
ATOM 848 C C . ILE A 1 113 ? -17.434 4.425 1.169 1.00 97.00 113 ILE A C 1
ATOM 850 O O . ILE A 1 113 ? -18.258 3.516 1.193 1.00 97.00 113 ILE A O 1
ATOM 854 N N . ALA A 1 114 ? -16.573 4.599 0.169 1.00 96.75 114 ALA A N 1
ATOM 855 C CA . ALA A 1 114 ? -16.556 3.800 -1.056 1.00 96.75 114 ALA A CA 1
ATOM 856 C C . ALA A 1 114 ? -15.409 2.775 -1.096 1.00 96.75 114 ALA A C 1
ATOM 858 O O . ALA A 1 114 ? -15.363 1.918 -1.977 1.00 96.75 114 ALA A O 1
ATOM 859 N N . GLY A 1 115 ? -14.479 2.839 -0.141 1.00 97.62 115 GLY A N 1
ATOM 860 C CA . GLY A 1 115 ? -13.333 1.940 -0.079 1.00 97.62 115 GLY A CA 1
ATOM 861 C C . GLY A 1 115 ? -12.520 2.082 1.202 1.00 97.62 115 GLY A C 1
ATOM 862 O O . GLY A 1 115 ? -12.697 3.036 1.964 1.00 97.62 115 GLY A O 1
ATOM 863 N N . ILE A 1 116 ? -11.629 1.118 1.437 1.00 98.19 116 ILE A N 1
ATOM 864 C CA . ILE A 1 116 ? -10.811 1.026 2.651 1.00 98.19 116 ILE A CA 1
ATOM 865 C C . ILE A 1 116 ? -9.334 0.878 2.269 1.00 98.19 116 ILE A C 1
ATOM 867 O O . ILE A 1 116 ? -8.984 0.059 1.426 1.00 98.19 116 ILE A O 1
ATOM 871 N N . LEU A 1 117 ? -8.452 1.632 2.916 1.00 96.19 117 LEU A N 1
ATOM 872 C CA . LEU A 1 117 ? -7.003 1.491 2.813 1.00 96.19 117 LEU A CA 1
ATOM 873 C C . LEU A 1 117 ? -6.424 1.117 4.180 1.00 96.19 117 LEU A C 1
ATOM 875 O O . LEU A 1 117 ? -6.622 1.826 5.164 1.00 96.19 117 LEU A O 1
ATOM 879 N N . LEU A 1 118 ? -5.661 0.033 4.231 1.00 95.94 118 LEU A N 1
ATOM 880 C CA . LEU A 1 118 ? -4.931 -0.422 5.406 1.00 95.94 118 LEU A CA 1
ATOM 881 C C . LEU A 1 118 ? -3.507 0.138 5.343 1.00 95.94 118 LEU A C 1
ATOM 883 O O . LEU A 1 118 ? -2.699 -0.233 4.487 1.00 95.94 118 LEU A O 1
ATOM 887 N N . GLU A 1 119 ? -3.213 1.093 6.217 1.00 91.31 119 GLU A N 1
ATOM 888 C CA . GLU A 1 119 ? -1.928 1.793 6.244 1.00 91.31 119 GLU A CA 1
ATOM 889 C C . GLU A 1 119 ? -0.857 0.994 7.008 1.00 91.31 119 GLU A C 1
ATOM 891 O O . GLU A 1 119 ? 0.279 0.858 6.536 1.00 91.31 119 GLU A O 1
ATOM 896 N N . CYS A 1 120 ? -1.231 0.439 8.164 1.00 89.56 120 CYS A N 1
ATOM 897 C CA . CYS A 1 120 ? -0.337 -0.336 9.019 1.00 89.56 120 CYS A CA 1
ATOM 898 C C . CYS A 1 120 ? -0.084 -1.740 8.444 1.00 89.56 120 CYS A C 1
ATOM 900 O O . CYS A 1 120 ? -0.985 -2.366 7.892 1.00 89.56 120 CYS A O 1
ATOM 902 N N . THR A 1 121 ? 1.142 -2.242 8.597 1.00 88.44 121 THR A N 1
ATOM 903 C CA . THR A 1 121 ? 1.601 -3.544 8.080 1.00 88.44 121 THR A CA 1
ATOM 904 C C . THR A 1 121 ? 1.012 -4.750 8.816 1.00 88.44 121 THR A C 1
ATOM 906 O O . THR A 1 121 ? 0.991 -5.832 8.246 1.00 88.44 121 THR A O 1
ATOM 909 N N . GLU A 1 122 ? 0.433 -4.543 10.004 1.00 88.88 122 GLU A N 1
ATOM 910 C CA . GLU A 1 122 ? -0.272 -5.553 10.819 1.00 88.88 122 GLU A CA 1
ATOM 911 C C . GLU A 1 122 ? -1.773 -5.674 10.488 1.00 88.88 122 GLU A C 1
ATOM 913 O O . GLU A 1 122 ? -2.485 -6.521 11.027 1.00 88.88 122 GLU A O 1
ATOM 918 N N . LEU A 1 123 ? -2.299 -4.797 9.628 1.00 93.38 123 LEU A N 1
ATOM 919 C CA . LEU A 1 123 ? -3.712 -4.793 9.238 1.00 93.38 123 LEU A CA 1
ATOM 920 C C . LEU A 1 123 ? -4.099 -5.671 8.027 1.00 93.38 123 LEU A C 1
ATOM 922 O O . LEU A 1 123 ? -5.253 -6.109 8.004 1.00 93.38 123 LEU A O 1
ATOM 926 N N . PRO A 1 124 ? -3.227 -5.979 7.041 1.00 94.94 124 PRO A N 1
ATOM 927 C CA . PRO A 1 124 ? -3.590 -6.821 5.899 1.00 94.94 124 PRO A CA 1
ATOM 928 C C . PRO A 1 124 ? -4.224 -8.183 6.241 1.00 94.94 124 PRO A C 1
ATOM 930 O O . PRO A 1 124 ? -5.121 -8.585 5.499 1.00 94.94 124 PRO A O 1
ATOM 933 N N . PRO A 1 125 ? -3.879 -8.879 7.350 1.00 94.25 125 PRO A N 1
ATOM 934 C CA . PRO A 1 125 ? -4.560 -10.121 7.729 1.00 94.25 125 PRO A CA 1
ATOM 935 C C . PRO A 1 125 ? -6.088 -9.992 7.871 1.00 94.25 125 PRO A C 1
ATOM 937 O O . PRO A 1 125 ? -6.804 -10.981 7.743 1.00 94.25 125 PRO A O 1
ATOM 940 N N . TYR A 1 126 ? -6.609 -8.780 8.098 1.00 96.12 126 TYR A N 1
ATOM 941 C CA . TYR A 1 126 ? -8.047 -8.515 8.214 1.00 96.12 126 TYR A CA 1
ATOM 942 C C . TYR A 1 126 ? -8.709 -8.107 6.886 1.00 96.12 126 TYR A C 1
ATOM 944 O O . TYR A 1 126 ? -9.928 -7.921 6.848 1.00 96.12 126 TYR A O 1
ATOM 952 N N . ALA A 1 127 ? -7.948 -7.950 5.796 1.00 97.19 127 ALA A N 1
ATOM 953 C CA . ALA A 1 127 ? -8.442 -7.375 4.544 1.00 97.19 127 ALA A CA 1
ATOM 954 C C . ALA A 1 127 ? -9.606 -8.173 3.933 1.00 97.19 127 ALA A C 1
ATOM 956 O O . ALA A 1 127 ? -10.597 -7.581 3.505 1.00 97.19 127 ALA A O 1
ATOM 957 N N . ASP A 1 128 ? -9.532 -9.507 3.941 1.00 96.94 128 ASP A N 1
ATOM 958 C CA . ASP A 1 128 ? -10.607 -10.360 3.418 1.00 96.94 128 ASP A CA 1
ATOM 959 C C . ASP A 1 128 ? -11.873 -10.305 4.270 1.00 96.94 128 ASP A C 1
ATOM 961 O O . ASP A 1 128 ? -12.976 -10.232 3.727 1.00 96.94 128 ASP A O 1
ATOM 965 N N . ALA A 1 129 ? -11.735 -10.271 5.598 1.00 98.00 129 ALA A N 1
ATOM 966 C CA . ALA A 1 129 ? -12.875 -10.121 6.497 1.00 98.00 129 ALA A CA 1
ATOM 967 C C . ALA A 1 129 ? -13.587 -8.777 6.272 1.00 98.00 129 ALA A C 1
ATOM 969 O O . ALA A 1 129 ? -14.817 -8.721 6.252 1.00 98.00 129 ALA A O 1
ATOM 970 N N . LEU A 1 130 ? -12.820 -7.707 6.040 1.00 98.56 130 LEU A N 1
ATOM 971 C CA . LEU A 1 130 ? -13.357 -6.392 5.702 1.00 98.56 130 LEU A CA 1
ATOM 972 C C . LEU A 1 130 ? -14.045 -6.391 4.332 1.00 98.56 130 LEU A C 1
ATOM 974 O O . LEU A 1 130 ? -15.178 -5.917 4.242 1.00 98.56 130 LEU A O 1
ATOM 978 N N . ARG A 1 131 ? -13.432 -6.968 3.287 1.00 98.62 131 ARG A N 1
ATOM 979 C CA . ARG A 1 131 ? -14.070 -7.122 1.964 1.00 98.62 131 ARG A CA 1
ATOM 980 C C . ARG A 1 131 ? -15.388 -7.885 2.068 1.00 98.62 131 ARG A C 1
ATOM 982 O O . ARG A 1 131 ? -16.400 -7.432 1.545 1.00 98.62 131 ARG A O 1
ATOM 989 N N . ALA A 1 132 ? -15.388 -9.014 2.775 1.00 98.44 132 ALA A N 1
ATOM 990 C CA . ALA A 1 132 ? -16.564 -9.8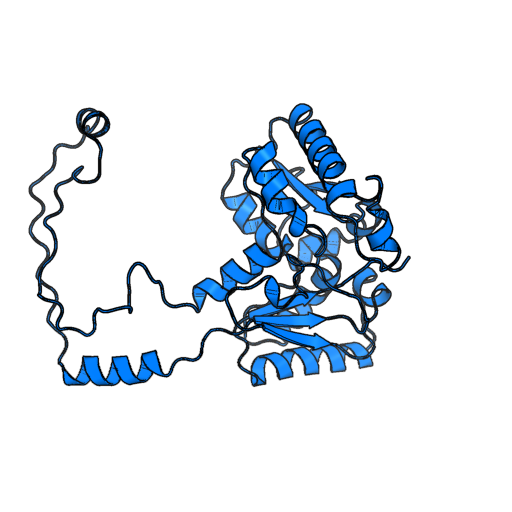63 2.934 1.00 98.44 132 ALA A CA 1
ATOM 991 C C . ALA A 1 132 ? -17.697 -9.170 3.708 1.00 98.44 132 ALA A C 1
ATOM 993 O O . ALA A 1 132 ? -18.857 -9.291 3.322 1.00 98.44 132 ALA A O 1
ATOM 994 N N . ALA A 1 133 ? -17.377 -8.443 4.783 1.00 98.25 133 ALA A N 1
ATOM 995 C CA . ALA A 1 133 ? -18.382 -7.783 5.614 1.00 98.25 133 ALA A CA 1
ATOM 996 C C . ALA A 1 133 ? -18.961 -6.514 4.973 1.00 98.25 133 ALA A C 1
ATOM 998 O O . ALA A 1 133 ? -20.142 -6.224 5.146 1.00 98.25 133 ALA A O 1
ATOM 999 N N . THR A 1 134 ? -18.132 -5.754 4.255 1.00 98.12 134 THR A N 1
ATOM 1000 C CA . THR A 1 134 ? -18.505 -4.428 3.737 1.00 98.12 134 THR A CA 1
ATOM 1001 C C . THR A 1 134 ? -18.932 -4.450 2.271 1.00 98.12 134 THR A C 1
ATOM 1003 O O . THR A 1 134 ? -19.642 -3.553 1.830 1.00 98.12 134 THR A O 1
ATOM 1006 N N . GLY A 1 135 ? -18.475 -5.438 1.493 1.00 98.00 135 GLY A N 1
ATOM 1007 C CA . GLY A 1 135 ? -18.582 -5.437 0.032 1.00 98.00 135 GLY A CA 1
ATOM 1008 C C . GLY A 1 135 ? -17.709 -4.379 -0.658 1.00 98.00 135 GLY A C 1
ATOM 1009 O O . GLY A 1 135 ? -17.770 -4.252 -1.880 1.00 98.00 135 GLY A O 1
ATOM 1010 N N . LEU A 1 136 ? -16.904 -3.622 0.096 1.00 98.25 136 LEU A N 1
ATOM 1011 C CA . LEU A 1 136 ? -16.058 -2.551 -0.421 1.00 98.25 136 LEU A CA 1
ATOM 1012 C C . LEU A 1 136 ? -14.668 -3.070 -0.820 1.00 98.25 136 LEU A C 1
ATOM 1014 O O . LEU A 1 136 ? -14.169 -4.041 -0.240 1.00 98.25 136 LEU A O 1
ATOM 1018 N N . PRO A 1 137 ? -13.997 -2.410 -1.780 1.00 98.31 137 PRO A N 1
ATOM 1019 C CA . PRO A 1 137 ? -12.598 -2.687 -2.066 1.00 98.31 137 PRO A CA 1
ATOM 1020 C C . PRO A 1 137 ? -11.709 -2.314 -0.872 1.00 98.31 137 PRO A C 1
ATOM 1022 O O . PRO A 1 137 ? -11.896 -1.280 -0.225 1.00 98.31 137 PRO A O 1
ATOM 1025 N N . VAL A 1 138 ? -10.719 -3.169 -0.610 1.00 98.44 138 VAL A N 1
ATOM 1026 C CA . VAL A 1 138 ? -9.721 -2.988 0.450 1.00 98.44 138 VAL A CA 1
ATOM 1027 C C . VAL A 1 138 ? -8.332 -3.051 -0.174 1.00 98.44 138 VAL A C 1
ATOM 1029 O O . VAL A 1 138 ? -8.005 -4.052 -0.816 1.00 98.44 138 VAL A O 1
ATOM 1032 N N . TRP A 1 139 ? -7.541 -1.999 0.025 1.00 97.88 139 TRP A N 1
ATOM 1033 C CA . TRP A 1 139 ? -6.138 -1.904 -0.386 1.00 97.88 139 TRP A CA 1
ATOM 1034 C C . TRP A 1 139 ? -5.221 -1.934 0.826 1.00 97.88 139 TRP A C 1
ATOM 1036 O O . TRP A 1 139 ? -5.581 -1.458 1.898 1.00 97.88 139 TRP A O 1
ATOM 1046 N N . ASP A 1 140 ? -4.009 -2.435 0.644 1.00 96.31 140 ASP A N 1
ATOM 1047 C CA . ASP A 1 140 ? -3.017 -2.568 1.701 1.00 96.31 140 ASP A CA 1
ATOM 1048 C C . ASP A 1 140 ? -1.590 -2.531 1.123 1.00 96.31 140 ASP A C 1
ATOM 1050 O O . ASP A 1 140 ? -1.360 -2.100 -0.014 1.00 96.31 140 ASP A O 1
ATOM 1054 N N . ALA A 1 141 ? -0.598 -2.888 1.937 1.00 94.19 141 ALA A N 1
ATOM 1055 C CA . ALA A 1 141 ? 0.802 -2.879 1.531 1.00 94.19 141 ALA A CA 1
ATOM 1056 C C . ALA A 1 141 ? 1.140 -3.992 0.519 1.00 94.19 141 ALA A C 1
ATOM 1058 O O . ALA A 1 141 ? 2.008 -3.784 -0.333 1.00 94.19 141 ALA A O 1
ATOM 1059 N N . ILE A 1 142 ? 0.424 -5.119 0.564 1.00 95.44 142 ILE A N 1
ATOM 1060 C CA . ILE A 1 142 ? 0.569 -6.236 -0.374 1.00 95.44 142 ILE A CA 1
ATOM 1061 C C . ILE A 1 142 ? -0.054 -5.862 -1.715 1.00 95.44 142 ILE A C 1
ATOM 1063 O O . ILE A 1 142 ? 0.639 -5.924 -2.726 1.00 95.44 142 ILE A O 1
ATOM 1067 N N . THR A 1 143 ? -1.283 -5.329 -1.740 1.00 96.44 143 THR A N 1
ATOM 1068 C CA . THR A 1 143 ? -1.893 -4.859 -3.001 1.00 96.44 143 THR A CA 1
ATOM 1069 C C . THR A 1 143 ? -1.049 -3.771 -3.669 1.00 96.44 143 THR A C 1
ATOM 1071 O O . THR A 1 143 ? -0.953 -3.712 -4.896 1.00 96.44 143 THR A O 1
ATOM 1074 N N . CYS A 1 144 ? -0.399 -2.918 -2.868 1.00 95.62 144 CYS A N 1
ATOM 1075 C CA . CYS A 1 144 ? 0.538 -1.916 -3.367 1.00 95.62 144 CYS A CA 1
ATOM 1076 C C . CYS A 1 144 ? 1.765 -2.562 -4.020 1.00 95.62 144 CYS A C 1
ATOM 1078 O O . CYS A 1 144 ? 2.188 -2.142 -5.097 1.00 95.62 144 CYS A O 1
ATOM 1080 N N . ALA A 1 145 ? 2.355 -3.563 -3.367 1.00 95.88 145 ALA A N 1
ATOM 1081 C CA . ALA A 1 145 ? 3.501 -4.278 -3.903 1.00 95.88 145 ALA A CA 1
ATOM 1082 C C . ALA A 1 145 ? 3.133 -5.022 -5.193 1.00 95.88 145 ALA A C 1
ATOM 1084 O O . ALA A 1 145 ? 3.810 -4.848 -6.210 1.00 95.88 145 ALA A O 1
ATOM 1085 N N . ASP A 1 146 ? 2.000 -5.721 -5.193 1.00 95.62 146 ASP A N 1
ATOM 1086 C CA . ASP A 1 146 ? 1.447 -6.402 -6.358 1.00 95.62 146 ASP A CA 1
ATOM 1087 C C . ASP A 1 146 ? 1.263 -5.444 -7.533 1.00 95.62 146 ASP A C 1
ATOM 1089 O O . ASP A 1 146 ? 1.619 -5.781 -8.661 1.00 95.62 146 ASP A O 1
ATOM 1093 N N . PHE A 1 147 ? 0.760 -4.227 -7.299 1.00 95.69 147 PHE A N 1
ATOM 1094 C CA . PHE A 1 147 ? 0.574 -3.225 -8.350 1.00 95.69 147 PHE A CA 1
ATOM 1095 C C . PHE A 1 147 ? 1.878 -2.931 -9.114 1.00 95.69 147 PHE A C 1
ATOM 1097 O O . PHE A 1 147 ? 1.900 -2.958 -10.348 1.00 95.69 147 PHE A O 1
ATOM 1104 N N . TYR A 1 148 ? 2.986 -2.708 -8.402 1.00 95.00 148 TYR A N 1
ATOM 1105 C CA . TYR A 1 148 ? 4.283 -2.420 -9.024 1.00 95.00 148 TYR A CA 1
ATOM 1106 C C . TYR A 1 148 ? 4.986 -3.668 -9.569 1.00 95.00 148 TYR A C 1
ATOM 1108 O O . TYR A 1 148 ? 5.654 -3.608 -10.609 1.00 95.00 148 TYR A O 1
ATOM 1116 N N . ILE A 1 149 ? 4.851 -4.805 -8.891 1.00 95.00 149 ILE A N 1
ATOM 1117 C CA . ILE A 1 149 ? 5.491 -6.055 -9.302 1.00 95.00 149 ILE A CA 1
ATOM 1118 C C . ILE A 1 149 ? 4.799 -6.647 -10.532 1.00 95.00 149 ILE A C 1
ATOM 1120 O O . ILE A 1 149 ? 5.477 -7.092 -11.461 1.00 95.00 149 ILE A O 1
ATOM 1124 N N . ASN A 1 150 ? 3.471 -6.565 -10.621 1.00 92.56 150 ASN A N 1
ATOM 1125 C CA . ASN A 1 150 ? 2.716 -7.034 -11.784 1.00 92.56 150 ASN A CA 1
ATOM 1126 C C . ASN A 1 150 ? 3.083 -6.281 -13.072 1.00 92.56 150 ASN A C 1
ATOM 1128 O O . ASN A 1 150 ? 3.007 -6.866 -14.148 1.00 92.56 150 ASN A O 1
ATOM 1132 N N . ALA A 1 151 ? 3.568 -5.035 -12.986 1.00 92.25 151 ALA A N 1
ATOM 1133 C CA . ALA A 1 151 ? 4.109 -4.310 -14.142 1.00 92.25 151 ALA A CA 1
ATOM 1134 C C . ALA A 1 151 ? 5.409 -4.928 -14.704 1.00 92.25 151 ALA A C 1
ATOM 1136 O O . ALA A 1 151 ? 5.819 -4.614 -15.822 1.00 92.25 151 ALA A O 1
ATOM 1137 N N . HIS A 1 152 ? 6.058 -5.810 -13.939 1.00 89.75 152 HIS A N 1
ATOM 1138 C CA . HIS A 1 152 ? 7.270 -6.530 -14.327 1.00 89.75 152 HIS A CA 1
ATOM 1139 C C . HIS A 1 152 ? 7.024 -8.015 -14.635 1.00 89.75 152 HIS A C 1
ATOM 1141 O O . HIS A 1 152 ? 7.869 -8.639 -15.294 1.00 89.75 152 HIS A O 1
ATOM 1147 N N . LYS A 1 153 ? 5.880 -8.563 -14.199 1.00 85.31 153 LYS A N 1
ATOM 1148 C CA . LYS A 1 153 ? 5.424 -9.913 -14.542 1.00 85.31 153 LYS A CA 1
ATOM 1149 C C . LYS A 1 153 ? 4.910 -9.958 -15.981 1.00 85.31 153 LYS A C 1
ATOM 1151 O O . LYS A 1 153 ? 4.356 -8.994 -16.508 1.00 85.31 153 LYS A O 1
ATOM 1156 N N . ASP A 1 154 ? 5.092 -11.106 -16.617 1.00 78.75 154 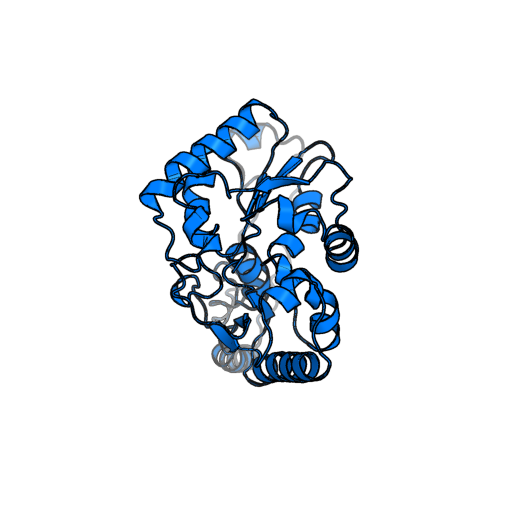ASP A N 1
ATOM 1157 C CA . ASP A 1 154 ? 4.471 -11.362 -17.909 1.00 78.75 154 ASP A CA 1
ATOM 1158 C C . ASP A 1 154 ? 2.980 -11.666 -17.686 1.00 78.75 154 ASP A C 1
ATOM 1160 O O . ASP A 1 154 ? 2.597 -12.301 -16.702 1.00 78.75 154 ASP A O 1
ATOM 1164 N N . ASN A 1 155 ? 2.114 -11.184 -18.577 1.00 74.81 155 ASN A N 1
ATOM 1165 C CA . ASN A 1 155 ? 0.676 -11.374 -18.422 1.00 74.81 155 ASN A CA 1
ATOM 1166 C C . ASN A 1 155 ? 0.284 -12.812 -18.830 1.00 74.81 155 ASN A C 1
ATOM 1168 O O . ASN A 1 155 ? 0.579 -13.227 -19.952 1.00 74.81 155 ASN A O 1
ATOM 1172 N N . PRO A 1 156 ? -0.392 -13.586 -17.961 1.00 71.56 156 PRO A N 1
ATOM 1173 C CA . PRO A 1 156 ? -0.740 -14.976 -18.259 1.00 71.56 156 PRO A CA 1
ATOM 1174 C C . PRO A 1 156 ? -1.894 -15.119 -19.261 1.00 71.56 156 PRO A C 1
ATOM 1176 O O . PRO A 1 156 ? -2.087 -16.189 -19.822 1.00 71.56 156 PRO A O 1
ATOM 1179 N N . ARG A 1 157 ? -2.678 -14.059 -19.486 1.00 66.25 157 ARG A N 1
ATOM 1180 C CA . ARG A 1 157 ? -3.890 -14.072 -20.322 1.00 66.25 157 ARG A CA 1
ATOM 1181 C C . ARG A 1 157 ? -3.621 -13.681 -21.772 1.00 66.25 157 ARG A C 1
ATOM 1183 O O . ARG A 1 157 ? -4.375 -14.064 -22.658 1.00 66.25 157 ARG A O 1
ATOM 1190 N N . PHE A 1 158 ? -2.609 -12.851 -22.006 1.00 63.19 158 PHE A N 1
ATOM 1191 C CA . PHE A 1 158 ? -2.273 -12.309 -23.321 1.00 63.19 158 PHE A CA 1
ATOM 1192 C C . PHE A 1 158 ? -0.849 -11.754 -23.324 1.00 63.19 158 PHE A C 1
ATOM 1194 O O . PHE A 1 158 ? -0.244 -11.540 -22.280 1.00 63.19 158 PHE A O 1
ATOM 1201 N N . GLY A 1 159 ? -0.302 -11.455 -24.499 1.00 56.25 159 GLY A N 1
ATOM 1202 C CA . GLY A 1 159 ? 1.120 -11.136 -24.594 1.00 56.25 159 GLY A CA 1
ATOM 1203 C C . GLY A 1 159 ? 1.950 -12.417 -24.555 1.00 56.25 159 GLY A C 1
ATOM 1204 O O . GLY A 1 159 ? 1.506 -13.450 -25.044 1.00 56.25 159 GLY A O 1
ATOM 1205 N N . ILE A 1 160 ? 3.194 -12.353 -24.083 1.00 49.38 160 ILE A N 1
ATOM 1206 C CA . ILE A 1 160 ? 4.176 -13.412 -24.345 1.00 49.38 160 ILE A CA 1
ATOM 1207 C C . ILE A 1 160 ? 4.082 -14.586 -23.369 1.00 49.38 160 ILE A C 1
ATOM 1209 O O . ILE A 1 160 ? 5.023 -14.855 -22.643 1.00 49.38 160 ILE A O 1
ATOM 1213 N N . ASN A 1 161 ? 2.978 -15.316 -23.443 1.00 45.06 161 ASN A N 1
ATOM 1214 C CA . ASN A 1 161 ? 2.889 -16.721 -23.077 1.00 45.06 161 ASN A CA 1
ATOM 1215 C C . ASN A 1 161 ? 2.285 -17.424 -24.314 1.00 45.06 161 ASN A C 1
ATOM 1217 O O . ASN A 1 161 ? 1.238 -17.019 -24.804 1.00 45.06 161 ASN A O 1
ATOM 1221 N N . ASP A 1 162 ? 3.029 -18.350 -24.927 1.00 52.59 162 ASP A N 1
ATOM 1222 C CA . ASP A 1 162 ? 2.637 -19.192 -26.083 1.00 52.59 162 ASP A CA 1
ATOM 1223 C C . ASP A 1 162 ? 2.552 -18.624 -27.529 1.00 52.59 162 ASP A C 1
ATOM 1225 O O . ASP A 1 162 ? 2.452 -19.408 -28.471 1.00 52.59 162 ASP A O 1
ATOM 1229 N N . T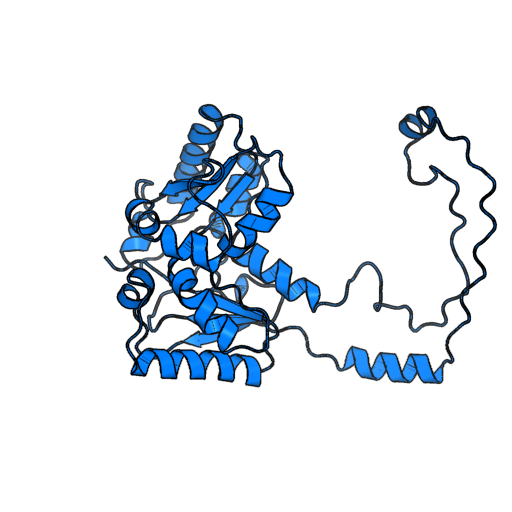RP A 1 163 ? 2.732 -17.328 -27.824 1.00 54.88 163 TRP A N 1
ATOM 1230 C CA . TRP A 1 163 ? 2.706 -16.823 -29.237 1.00 54.88 163 TRP A CA 1
ATOM 1231 C C . TRP A 1 163 ? 3.944 -17.157 -30.106 1.00 54.88 163 TRP A C 1
ATOM 1233 O O . TRP A 1 163 ? 4.127 -16.617 -31.198 1.00 54.88 163 TRP A O 1
ATOM 1243 N N . GLN A 1 164 ? 4.848 -17.986 -29.602 1.00 49.88 164 GLN A N 1
ATOM 1244 C CA . GLN A 1 164 ? 6.083 -18.373 -30.280 1.00 49.88 164 GLN A CA 1
ATOM 1245 C C . GLN A 1 164 ? 5.980 -19.670 -31.087 1.00 49.88 164 GLN A C 1
ATOM 1247 O O . GLN A 1 164 ? 6.896 -20.009 -31.846 1.00 49.88 164 GLN A O 1
ATOM 1252 N N . ALA A 1 165 ? 4.834 -20.343 -31.003 1.00 50.94 165 ALA A N 1
ATOM 1253 C CA . ALA A 1 165 ? 4.325 -21.046 -32.166 1.00 50.94 165 ALA A CA 1
ATOM 1254 C C . ALA A 1 165 ? 4.152 -20.043 -33.323 1.00 50.94 165 ALA A C 1
ATOM 1256 O O . ALA A 1 165 ? 4.049 -18.834 -33.110 1.00 50.94 165 ALA A O 1
ATOM 1257 N N . GLN A 1 166 ? 4.148 -20.508 -34.574 1.00 48.44 166 GLN A N 1
ATOM 1258 C CA . GLN A 1 166 ? 3.726 -19.617 -35.655 1.00 48.44 166 GLN A CA 1
ATOM 1259 C C . GLN A 1 166 ? 2.317 -19.131 -35.321 1.00 48.44 166 GLN A C 1
ATOM 1261 O O . GLN A 1 166 ? 1.411 -19.951 -35.229 1.00 48.44 166 GLN A O 1
ATOM 1266 N N . TRP A 1 167 ? 2.150 -17.818 -35.136 1.00 55.00 167 TRP A N 1
ATOM 1267 C CA . TRP A 1 167 ? 0.826 -17.217 -35.187 1.00 55.00 167 TRP A CA 1
ATOM 1268 C C . TRP A 1 167 ? 0.176 -17.695 -36.489 1.00 55.00 167 TRP A C 1
ATOM 1270 O O . TRP A 1 167 ? 0.744 -17.514 -37.571 1.00 55.00 167 TRP A O 1
ATOM 1280 N N . ASP A 1 168 ? -0.948 -18.388 -36.365 1.00 59.31 168 ASP A N 1
ATOM 1281 C CA . ASP A 1 168 ? -1.652 -19.076 -37.452 1.00 59.31 168 ASP A CA 1
ATOM 1282 C C . ASP A 1 168 ? -2.255 -18.107 -38.482 1.00 59.31 168 ASP A C 1
ATOM 1284 O O . ASP A 1 168 ? -2.754 -18.513 -39.533 1.00 59.31 168 ASP A O 1
ATOM 1288 N N . GLY A 1 169 ? -2.180 -16.803 -38.210 1.00 59.69 169 GLY A N 1
ATOM 1289 C CA . GLY A 1 169 ? -2.760 -15.795 -39.074 1.00 59.69 169 GLY A CA 1
ATOM 1290 C C . GLY A 1 169 ? -4.265 -15.658 -38.905 1.00 59.69 169 GLY A C 1
ATOM 1291 O O . GLY A 1 169 ? -4.884 -14.963 -39.720 1.00 59.69 169 GLY A O 1
ATOM 1292 N N . THR A 1 170 ? -4.862 -16.337 -37.923 1.00 59.75 170 THR A N 1
ATOM 1293 C CA . THR A 1 170 ? -6.291 -16.260 -37.667 1.00 59.75 170 THR A CA 1
ATOM 1294 C C . THR A 1 170 ? -6.554 -15.143 -36.666 1.00 59.75 170 THR A C 1
ATOM 1296 O O . THR A 1 170 ? -5.818 -14.895 -35.709 1.00 59.75 170 THR A O 1
ATOM 1299 N N . VAL A 1 171 ? -7.566 -14.358 -36.996 1.00 63.88 171 VAL A N 1
ATOM 1300 C CA . VAL A 1 171 ? -8.148 -13.343 -36.133 1.00 63.88 171 VAL A CA 1
ATOM 1301 C C . VAL A 1 171 ? -9.607 -13.731 -36.094 1.00 63.88 171 VAL A C 1
ATOM 1303 O O . VAL A 1 171 ? -10.211 -13.844 -37.164 1.00 63.88 171 VAL A O 1
ATOM 1306 N N . ASP A 1 172 ? -10.151 -13.956 -34.903 1.00 66.94 172 ASP A N 1
ATOM 1307 C CA . ASP A 1 172 ? -11.580 -14.202 -34.772 1.00 66.94 172 ASP A CA 1
ATOM 1308 C C . ASP A 1 172 ? -12.345 -13.016 -35.360 1.00 66.94 172 ASP A C 1
ATOM 1310 O O . ASP A 1 172 ? -12.028 -11.846 -35.104 1.00 66.94 172 ASP A O 1
ATOM 1314 N N . GLU A 1 173 ? -13.339 -13.312 -36.194 1.00 67.62 173 GLU A N 1
ATOM 1315 C CA . GLU A 1 173 ? -14.200 -12.277 -36.742 1.00 67.62 173 GLU A CA 1
ATOM 1316 C C . GLU A 1 173 ? -15.022 -11.669 -35.606 1.00 67.62 173 GLU A C 1
ATOM 1318 O O . GLU A 1 173 ? -15.910 -12.297 -35.032 1.00 67.62 173 GLU A O 1
ATOM 1323 N N . TYR A 1 174 ? -14.718 -10.418 -35.265 1.00 71.31 174 TYR A N 1
ATOM 1324 C CA . TYR A 1 174 ? -15.509 -9.660 -34.309 1.00 71.31 174 TYR A CA 1
ATOM 1325 C C . TYR A 1 174 ? -16.646 -8.937 -35.032 1.00 71.31 174 TYR A C 1
ATOM 1327 O O . TYR A 1 174 ? -16.414 -7.995 -35.794 1.00 71.31 174 TYR A O 1
ATOM 1335 N N . ALA A 1 175 ? -17.881 -9.339 -34.742 1.00 75.12 175 ALA A N 1
ATOM 1336 C CA . ALA A 1 175 ? -19.058 -8.531 -35.030 1.00 75.12 175 ALA A CA 1
ATOM 1337 C C . ALA A 1 175 ? -19.328 -7.575 -33.859 1.00 75.12 175 ALA A C 1
ATOM 1339 O O . ALA A 1 175 ? -19.191 -7.948 -32.694 1.00 75.12 175 ALA A O 1
ATOM 1340 N N . PHE A 1 176 ? -19.730 -6.337 -34.155 1.00 79.75 176 PHE A N 1
ATOM 1341 C CA . PHE A 1 176 ? -20.095 -5.371 -33.118 1.00 79.75 176 PHE A CA 1
ATOM 1342 C C . PHE A 1 176 ? -21.196 -5.945 -32.214 1.00 79.75 176 PHE A C 1
ATOM 1344 O O . PHE A 1 176 ? -22.241 -6.373 -32.701 1.00 79.75 176 PHE A O 1
ATOM 1351 N N . GLY A 1 177 ? -20.932 -5.987 -30.906 1.00 80.38 177 GLY A N 1
ATOM 1352 C CA . GLY A 1 177 ? -21.836 -6.586 -29.924 1.00 80.38 177 GLY A CA 1
ATOM 1353 C C . GLY A 1 177 ? -21.707 -8.104 -29.752 1.00 80.38 177 GLY A C 1
ATOM 1354 O O . GLY A 1 177 ? -22.444 -8.673 -28.955 1.00 80.38 177 GLY A O 1
ATOM 1355 N N . ALA A 1 178 ? -20.775 -8.785 -30.432 1.00 81.38 178 ALA A N 1
ATOM 1356 C CA . ALA A 1 178 ? -20.582 -10.238 -30.293 1.00 81.38 178 ALA A CA 1
ATOM 1357 C C . ALA A 1 178 ? -20.211 -10.679 -28.865 1.00 81.38 178 ALA A C 1
ATOM 1359 O O . ALA A 1 178 ? -20.477 -11.811 -28.480 1.00 81.38 178 ALA A O 1
ATOM 1360 N N . ASN A 1 179 ? -19.623 -9.777 -28.079 1.00 83.69 179 ASN A N 1
ATOM 1361 C CA . ASN A 1 179 ? -19.248 -9.988 -26.683 1.00 83.69 179 ASN A CA 1
ATOM 1362 C C . ASN A 1 179 ? -20.371 -9.664 -25.679 1.00 83.69 179 ASN A C 1
ATOM 1364 O O . ASN A 1 179 ? -20.135 -9.745 -24.477 1.00 83.69 179 ASN A O 1
ATOM 1368 N N . LEU A 1 180 ? -21.550 -9.247 -26.151 1.00 84.38 180 LEU A N 1
ATOM 1369 C CA . LEU A 1 180 ? -22.697 -8.915 -25.308 1.00 84.38 180 LEU A CA 1
ATOM 1370 C C . LEU A 1 180 ? -23.632 -10.118 -25.157 1.00 84.38 180 LEU A C 1
ATOM 1372 O O . LEU A 1 180 ? -23.732 -10.961 -26.051 1.00 84.38 180 LEU A O 1
ATOM 1376 N N . ILE A 1 181 ? -24.361 -10.168 -24.045 1.00 87.06 181 ILE A N 1
ATOM 1377 C CA . ILE A 1 181 ? -25.503 -11.077 -23.899 1.00 87.06 181 ILE A CA 1
ATOM 1378 C C . ILE A 1 181 ? -26.680 -10.587 -24.757 1.00 87.06 181 ILE A C 1
ATOM 1380 O O . ILE A 1 181 ? -26.761 -9.407 -25.094 1.00 87.06 181 ILE A O 1
ATOM 1384 N N . GLU A 1 182 ? -27.616 -11.476 -25.099 1.00 83.12 182 GLU A N 1
ATOM 1385 C CA . GLU A 1 182 ? -28.731 -11.155 -26.013 1.00 83.12 182 GLU A CA 1
ATOM 1386 C C . GLU A 1 182 ? -29.580 -9.963 -25.558 1.00 83.12 182 GLU A C 1
ATOM 1388 O O . GLU A 1 182 ? -30.018 -9.164 -26.383 1.00 83.12 182 GLU A O 1
ATOM 1393 N N . LYS A 1 183 ? -29.763 -9.804 -24.243 1.00 90.38 183 LYS A N 1
ATOM 1394 C CA . LYS A 1 183 ? -30.480 -8.661 -23.674 1.00 90.38 183 LYS A CA 1
ATOM 1395 C C . LYS A 1 183 ? -29.808 -7.334 -24.048 1.00 90.38 183 LYS A C 1
ATOM 1397 O O . LYS A 1 183 ? -30.466 -6.447 -24.576 1.00 90.38 183 LYS A O 1
ATOM 1402 N N . ASP A 1 184 ? -28.501 -7.235 -23.844 1.00 87.19 184 ASP A N 1
ATOM 1403 C CA . ASP A 1 184 ? -27.745 -5.999 -24.067 1.00 87.19 184 ASP A CA 1
ATOM 1404 C C . ASP A 1 184 ? -27.562 -5.715 -25.567 1.00 87.19 184 ASP A C 1
ATOM 1406 O O . ASP A 1 184 ? -27.478 -4.561 -25.986 1.00 87.19 184 ASP A O 1
ATOM 1410 N N . LYS A 1 185 ? -27.567 -6.758 -26.414 1.00 83.88 185 LYS A N 1
ATOM 1411 C CA . LYS A 1 185 ? -27.589 -6.593 -27.878 1.00 83.88 185 LYS A CA 1
ATOM 1412 C C . LYS A 1 185 ? -28.842 -5.862 -28.359 1.00 83.88 185 LYS A C 1
ATOM 1414 O O . LYS A 1 185 ? -28.753 -5.096 -29.317 1.00 83.88 185 LYS A O 1
ATOM 1419 N N . ALA A 1 186 ? -29.990 -6.081 -27.714 1.00 84.69 186 ALA A N 1
ATOM 1420 C CA . ALA A 1 186 ? -31.246 -5.422 -28.071 1.00 84.69 186 ALA A CA 1
ATOM 1421 C C . ALA A 1 186 ? -31.236 -3.909 -27.777 1.00 84.69 186 ALA A C 1
ATOM 1423 O O . ALA A 1 186 ? -32.015 -3.166 -28.370 1.00 84.69 186 ALA A O 1
ATOM 1424 N N . GLU A 1 187 ? -30.332 -3.450 -26.909 1.00 88.50 187 GLU A N 1
ATOM 1425 C CA . GLU A 1 187 ? -30.157 -2.039 -26.542 1.00 88.50 187 GLU A CA 1
ATOM 1426 C C . GLU A 1 187 ? -29.125 -1.313 -27.431 1.00 88.50 187 GLU A C 1
ATOM 1428 O O . GLU A 1 187 ? -28.900 -0.109 -27.289 1.00 88.50 187 GLU A O 1
ATOM 1433 N N . LEU A 1 188 ? -28.501 -2.013 -28.389 1.00 84.56 188 LEU A N 1
ATOM 1434 C CA . LEU A 1 188 ? -27.539 -1.411 -29.311 1.00 84.56 188 LEU A CA 1
ATOM 1435 C C . LEU A 1 188 ? -28.219 -0.413 -30.256 1.00 84.56 188 LEU A C 1
ATOM 1437 O O . LEU A 1 188 ? -28.889 -0.774 -31.221 1.00 84.56 188 LEU A O 1
ATOM 1441 N N . VAL A 1 189 ? -27.960 0.873 -30.022 1.00 85.62 189 VAL A N 1
ATOM 1442 C CA . VAL A 1 189 ? -28.408 1.966 -30.902 1.00 85.62 189 VAL A CA 1
ATOM 1443 C C . VAL A 1 189 ? -27.618 1.983 -32.217 1.00 85.62 189 VAL A C 1
ATOM 1445 O O . VAL A 1 189 ? -28.160 2.268 -33.287 1.00 85.62 189 VAL A O 1
ATOM 1448 N N . ASN A 1 190 ? -26.328 1.642 -32.154 1.00 81.94 190 ASN A N 1
ATOM 1449 C CA . ASN A 1 190 ? -25.478 1.543 -33.333 1.00 81.94 190 ASN A CA 1
ATOM 1450 C C . ASN A 1 190 ? -25.756 0.234 -34.070 1.00 81.94 190 ASN A C 1
ATOM 1452 O O . ASN A 1 190 ? -25.537 -0.854 -33.541 1.00 81.94 190 ASN A O 1
ATOM 1456 N N . LYS A 1 191 ? -26.168 0.332 -35.334 1.00 71.50 191 LYS A N 1
ATOM 1457 C CA . LYS A 1 191 ? -26.227 -0.833 -36.218 1.00 71.50 191 LYS A CA 1
ATOM 1458 C C . LYS A 1 191 ? -24.817 -1.128 -36.718 1.00 71.50 191 LYS A C 1
ATOM 1460 O O . LYS A 1 191 ? -24.160 -0.241 -37.260 1.00 71.50 191 LYS A O 1
ATOM 1465 N N . ALA A 1 192 ? -24.348 -2.356 -36.507 1.00 67.06 192 ALA A N 1
ATOM 1466 C CA . ALA A 1 192 ? -23.028 -2.798 -36.939 1.00 67.06 192 ALA A CA 1
ATOM 1467 C C . ALA A 1 192 ? -22.816 -2.485 -38.432 1.00 67.06 192 ALA A C 1
ATOM 1469 O O . ALA A 1 192 ? -23.513 -3.022 -39.291 1.00 67.06 192 ALA A O 1
ATOM 1470 N N . GLY A 1 193 ? -21.856 -1.618 -38.752 1.00 64.12 193 GLY A N 1
ATOM 1471 C CA . GLY A 1 193 ? -21.318 -1.547 -40.108 1.00 64.12 193 GLY A CA 1
ATOM 1472 C C . GLY A 1 193 ? -20.459 -2.783 -40.375 1.00 64.12 193 GLY A C 1
ATOM 1473 O O . GLY A 1 193 ? -19.845 -3.318 -39.451 1.00 64.12 193 GLY A O 1
ATOM 1474 N N . THR A 1 194 ? -20.378 -3.233 -41.628 1.00 55.00 194 THR A N 1
ATOM 1475 C CA . THR A 1 194 ? -19.428 -4.282 -42.025 1.00 55.00 194 THR A CA 1
ATOM 1476 C C . THR A 1 194 ? -18.007 -3.781 -41.763 1.00 55.00 194 THR A C 1
ATOM 1478 O O . THR A 1 194 ? -17.469 -2.986 -42.540 1.00 55.00 194 THR A O 1
ATOM 1481 N N . ALA A 1 195 ? -17.401 -4.192 -40.649 1.00 56.94 195 ALA A N 1
ATOM 1482 C CA . ALA A 1 195 ? -16.004 -3.902 -40.380 1.00 56.94 195 ALA A CA 1
ATOM 1483 C C . ALA A 1 195 ? -15.168 -4.561 -41.482 1.00 56.94 195 ALA A C 1
ATOM 1485 O O . ALA A 1 195 ? -15.260 -5.768 -41.703 1.00 56.94 195 ALA A O 1
ATOM 1486 N N . LYS A 1 196 ? -14.368 -3.772 -42.209 1.00 56.59 196 LYS A N 1
ATOM 1487 C CA . LYS A 1 196 ? -13.416 -4.349 -43.163 1.00 56.59 196 LYS A CA 1
ATOM 1488 C C . LYS A 1 196 ? -12.439 -5.230 -42.377 1.00 56.59 196 LYS A C 1
ATOM 1490 O O . LYS A 1 196 ? -11.907 -4.751 -41.370 1.00 56.59 196 LYS A O 1
ATOM 1495 N N . PRO A 1 197 ? -12.180 -6.473 -42.813 1.00 58.00 197 PRO A N 1
ATOM 1496 C CA . PRO A 1 197 ? -11.239 -7.343 -42.127 1.00 58.00 197 PRO A CA 1
ATOM 1497 C C . PRO A 1 197 ? -9.886 -6.637 -42.001 1.00 58.00 197 PRO A C 1
ATOM 1499 O O . PRO A 1 197 ? -9.358 -6.093 -42.977 1.00 58.00 197 PRO A O 1
ATOM 1502 N N . LYS A 1 198 ? -9.334 -6.607 -40.781 1.00 56.94 198 LYS A N 1
ATOM 1503 C CA . LYS A 1 198 ? -7.977 -6.096 -40.564 1.00 56.94 198 LYS A CA 1
ATOM 1504 C C . LYS A 1 198 ? -7.007 -6.968 -41.371 1.00 56.94 198 LYS A C 1
ATOM 1506 O O . LYS A 1 198 ? -7.148 -8.192 -41.356 1.00 56.94 198 LYS A O 1
ATOM 1511 N N . PRO A 1 199 ? -6.022 -6.378 -42.070 1.00 56.47 199 PRO A N 1
ATOM 1512 C CA . PRO A 1 199 ? -5.011 -7.161 -42.764 1.00 56.47 199 PRO A CA 1
ATOM 1513 C C . PRO A 1 199 ? -4.318 -8.083 -41.760 1.00 56.47 199 PRO A C 1
ATOM 1515 O O . PRO A 1 199 ? -3.904 -7.633 -40.690 1.00 56.47 199 PRO A O 1
ATOM 1518 N N . LYS A 1 200 ? -4.207 -9.370 -42.106 1.00 55.78 200 LYS A N 1
ATOM 1519 C CA . LYS A 1 200 ? -3.535 -10.371 -41.272 1.00 55.78 200 LYS A CA 1
ATOM 1520 C C . LYS A 1 200 ? -2.110 -9.892 -40.955 1.00 55.78 200 LYS A C 1
ATOM 1522 O O . LYS A 1 200 ? -1.377 -9.569 -41.897 1.00 55.78 200 LYS A O 1
ATOM 1527 N N . PRO A 1 201 ? -1.696 -9.813 -39.676 1.00 56.44 201 PRO A N 1
ATOM 1528 C CA . PRO A 1 201 ? -0.312 -9.526 -39.330 1.00 56.44 201 PRO A CA 1
ATOM 1529 C C . PRO A 1 201 ? 0.695 -10.368 -40.131 1.00 56.44 201 PRO A C 1
ATOM 1531 O O . PRO A 1 201 ? 0.485 -11.535 -40.447 1.00 56.44 201 PRO A O 1
ATOM 1534 N N . LYS A 1 202 ? 1.832 -9.784 -40.504 1.00 56.62 202 LYS A N 1
ATOM 1535 C CA . LYS A 1 202 ? 2.887 -10.562 -41.166 1.00 56.62 202 LYS A CA 1
ATOM 1536 C C . LYS A 1 202 ? 3.526 -11.493 -40.134 1.00 56.62 202 LYS A C 1
ATOM 1538 O O . LYS A 1 202 ? 3.994 -11.021 -39.097 1.00 56.62 202 LYS A O 1
ATOM 1543 N N . ALA A 1 203 ? 3.568 -12.795 -40.416 1.00 56.56 203 ALA A N 1
ATOM 1544 C CA . ALA A 1 203 ? 4.244 -13.762 -39.556 1.00 56.56 203 ALA A CA 1
ATOM 1545 C C . ALA A 1 203 ? 5.725 -13.371 -39.375 1.00 56.56 203 ALA A C 1
ATOM 1547 O O . ALA A 1 203 ? 6.434 -13.114 -40.351 1.00 56.56 203 ALA A O 1
ATOM 1548 N N . LYS A 1 204 ? 6.205 -13.309 -38.125 1.00 56.62 204 LYS A N 1
ATOM 1549 C CA . LYS A 1 204 ? 7.634 -13.085 -37.840 1.00 56.62 204 LYS A CA 1
ATOM 1550 C C . LYS A 1 204 ? 8.443 -14.312 -38.277 1.00 56.62 204 LYS A C 1
ATOM 1552 O O . LYS A 1 204 ? 7.948 -15.436 -38.223 1.00 56.62 204 LYS A O 1
ATOM 1557 N N . SER A 1 205 ? 9.701 -14.117 -38.685 1.00 63.38 205 SER A N 1
ATOM 1558 C CA . SER A 1 205 ? 10.566 -15.248 -39.050 1.00 63.38 205 SER A CA 1
ATOM 1559 C C . SER A 1 205 ? 10.777 -16.180 -37.848 1.00 63.38 205 SER A C 1
ATOM 1561 O O . SER A 1 205 ? 10.972 -15.717 -36.720 1.00 63.38 205 SER A O 1
ATOM 1563 N N . LYS A 1 206 ? 10.772 -17.501 -38.086 1.00 62.59 206 LYS A N 1
ATOM 1564 C CA . LYS A 1 206 ? 10.967 -18.524 -37.036 1.00 62.59 206 LYS A CA 1
ATOM 1565 C C . LYS A 1 206 ? 12.239 -18.282 -36.213 1.00 62.59 206 LYS A C 1
ATOM 1567 O O . LYS A 1 206 ? 12.221 -18.443 -34.999 1.00 62.59 206 LYS A O 1
ATOM 1572 N N . ALA A 1 207 ? 13.310 -17.808 -36.852 1.00 66.62 207 ALA A N 1
ATOM 1573 C CA . ALA A 1 207 ? 14.574 -17.486 -36.190 1.00 66.62 207 ALA A CA 1
ATOM 1574 C C . ALA A 1 207 ? 14.474 -16.264 -35.254 1.00 66.62 207 ALA A C 1
ATOM 1576 O O . ALA A 1 207 ? 15.032 -16.275 -34.155 1.00 66.62 207 ALA A O 1
ATOM 1577 N N . ALA A 1 208 ? 13.743 -15.215 -35.652 1.00 65.50 208 ALA A N 1
ATOM 1578 C CA . ALA A 1 208 ? 13.520 -14.045 -34.803 1.00 65.50 208 ALA A CA 1
ATOM 1579 C C . ALA A 1 208 ? 12.619 -14.380 -33.605 1.00 65.50 208 ALA A C 1
ATOM 1581 O O . ALA A 1 208 ? 12.893 -13.929 -32.492 1.00 65.50 208 ALA A O 1
ATOM 1582 N N . ALA A 1 209 ? 11.593 -15.214 -33.820 1.00 64.12 209 ALA A N 1
ATOM 1583 C CA . ALA A 1 209 ? 10.749 -15.739 -32.752 1.00 64.12 209 ALA A CA 1
ATOM 1584 C C . ALA A 1 209 ? 11.573 -16.581 -31.766 1.00 64.12 209 ALA A C 1
ATOM 1586 O O . ALA A 1 209 ? 11.555 -16.274 -30.579 1.00 64.12 209 ALA A O 1
ATOM 1587 N N . GLN A 1 210 ? 12.384 -17.532 -32.256 1.00 66.31 210 GLN A N 1
ATOM 1588 C CA . GLN A 1 210 ? 13.251 -18.405 -31.445 1.00 66.31 210 GLN A CA 1
ATOM 1589 C C . GLN A 1 210 ? 14.281 -17.652 -30.589 1.00 66.31 210 GLN A C 1
ATOM 1591 O O . GLN A 1 210 ? 14.495 -17.969 -29.416 1.00 66.31 210 GLN A O 1
ATOM 1596 N N . LYS A 1 211 ? 14.907 -16.615 -31.154 1.00 69.31 211 LYS A N 1
ATOM 1597 C CA . LYS A 1 211 ? 15.845 -15.759 -30.416 1.00 69.31 211 LYS A CA 1
ATOM 1598 C C . LYS A 1 211 ? 15.144 -14.975 -29.302 1.00 69.31 211 LYS A C 1
ATOM 1600 O O . LYS A 1 211 ? 15.742 -14.741 -28.252 1.00 69.31 211 LYS A O 1
ATOM 1605 N N . LEU A 1 212 ? 13.888 -14.588 -29.520 1.00 66.50 212 LEU A N 1
ATOM 1606 C CA . LEU A 1 212 ? 13.077 -13.879 -28.539 1.00 66.50 212 LEU A CA 1
ATOM 1607 C C . LEU A 1 212 ? 12.581 -14.805 -27.411 1.00 66.50 212 LEU A C 1
ATOM 1609 O O . LEU A 1 212 ? 12.690 -14.380 -26.264 1.00 66.50 212 LEU A O 1
ATOM 1613 N N . ILE A 1 213 ? 12.176 -16.063 -27.691 1.00 65.50 213 ILE A N 1
ATOM 1614 C CA . ILE A 1 213 ? 11.901 -17.107 -26.655 1.00 65.50 213 ILE A CA 1
ATOM 1615 C C . ILE A 1 213 ? 13.053 -17.140 -25.681 1.00 65.50 213 ILE A C 1
ATOM 1617 O O . ILE A 1 213 ? 12.878 -16.900 -24.500 1.00 65.50 213 ILE A O 1
ATOM 1621 N N . LYS A 1 214 ? 14.258 -17.375 -26.211 1.00 66.44 214 LYS A N 1
ATOM 1622 C CA . LYS A 1 214 ? 15.429 -17.701 -25.408 1.00 66.44 214 LYS A CA 1
ATOM 1623 C C . LYS A 1 214 ? 15.853 -16.521 -24.542 1.00 66.44 214 LYS A C 1
ATOM 1625 O O . LYS A 1 214 ? 16.498 -16.711 -23.516 1.00 66.44 214 LYS A O 1
ATOM 1630 N N . LYS A 1 215 ? 15.532 -15.301 -24.979 1.00 67.62 215 LYS A N 1
ATOM 1631 C CA . LYS A 1 215 ? 15.752 -14.075 -24.214 1.00 67.62 215 LYS A CA 1
ATOM 1632 C C . LYS A 1 215 ? 14.709 -13.914 -23.104 1.00 67.62 215 LYS A C 1
ATOM 1634 O O . LYS A 1 215 ? 15.082 -13.520 -22.008 1.00 67.62 215 LYS A O 1
ATOM 1639 N N . LEU A 1 216 ? 13.441 -14.215 -23.382 1.00 63.38 216 LEU A N 1
ATOM 1640 C CA . LEU A 1 216 ? 12.335 -14.067 -22.432 1.00 63.38 216 LEU A CA 1
ATOM 1641 C C . LEU A 1 216 ? 12.301 -15.191 -21.392 1.00 63.38 216 LEU A C 1
ATOM 1643 O O . LEU A 1 216 ? 12.179 -14.900 -20.214 1.00 63.38 216 LEU A O 1
ATOM 1647 N N . THR A 1 217 ? 12.568 -16.441 -21.772 1.00 62.88 217 THR A N 1
ATOM 1648 C CA . THR A 1 217 ? 12.705 -17.573 -20.834 1.00 62.88 217 THR A CA 1
ATOM 1649 C C . THR A 1 217 ? 13.923 -17.452 -19.915 1.00 62.88 217 THR A C 1
ATOM 1651 O O . THR A 1 217 ? 14.045 -18.196 -18.952 1.00 62.88 217 THR A O 1
ATOM 1654 N N . LYS A 1 218 ? 14.861 -16.548 -20.225 1.00 61.34 218 LYS A N 1
ATOM 1655 C CA . LYS A 1 218 ? 15.994 -16.197 -19.356 1.00 61.34 218 LYS A CA 1
ATOM 1656 C C . LYS A 1 218 ? 15.703 -15.007 -18.438 1.00 61.34 218 LYS A C 1
ATOM 1658 O O . LYS A 1 218 ? 16.568 -14.656 -17.639 1.00 61.34 218 LYS A O 1
ATOM 1663 N N . LYS A 1 219 ? 14.551 -14.343 -18.583 1.00 68.75 219 LYS A N 1
ATOM 1664 C CA . LYS A 1 219 ? 14.168 -13.207 -17.744 1.00 68.75 219 LYS A CA 1
ATOM 1665 C C . LYS A 1 219 ? 13.875 -13.740 -16.339 1.00 68.75 219 LYS A C 1
ATOM 1667 O O . LYS A 1 219 ? 13.048 -14.628 -16.173 1.00 68.75 219 LYS A O 1
ATOM 1672 N N . GLN A 1 220 ? 14.598 -13.223 -15.353 1.00 69.69 220 GLN A N 1
ATOM 1673 C CA . GLN A 1 220 ? 14.393 -13.557 -13.948 1.00 69.69 220 GLN A CA 1
ATOM 1674 C C . GLN A 1 220 ? 13.017 -13.057 -13.488 1.00 69.69 220 GLN A C 1
ATOM 1676 O O . GLN A 1 220 ? 12.564 -12.002 -13.949 1.00 69.69 220 GLN A O 1
ATOM 1681 N N . ALA A 1 221 ? 12.367 -13.808 -12.596 1.00 84.00 221 ALA A N 1
ATOM 1682 C CA . ALA A 1 221 ? 11.145 -13.358 -11.940 1.00 84.00 221 ALA A CA 1
ATOM 1683 C C . ALA A 1 221 ? 11.399 -12.017 -11.222 1.00 84.00 221 ALA A C 1
ATOM 1685 O O . ALA A 1 221 ? 12.509 -11.786 -10.730 1.00 84.00 221 ALA A O 1
ATOM 1686 N N . PRO A 1 222 ? 10.420 -11.097 -11.204 1.00 92.44 222 PRO A N 1
ATOM 1687 C CA . PRO A 1 222 ? 10.591 -9.833 -10.509 1.00 92.44 222 PRO A CA 1
ATOM 1688 C C . PRO A 1 222 ? 10.752 -10.071 -9.007 1.00 92.44 222 PRO A C 1
ATOM 1690 O O . PRO A 1 222 ? 9.988 -10.827 -8.416 1.00 92.44 222 PRO A O 1
ATOM 1693 N N . ILE A 1 223 ? 11.735 -9.394 -8.414 1.00 96.00 223 ILE A N 1
ATOM 1694 C CA . ILE A 1 223 ? 12.016 -9.453 -6.979 1.00 96.00 223 ILE A CA 1
ATOM 1695 C C . ILE A 1 223 ? 11.570 -8.141 -6.334 1.00 96.00 223 ILE A C 1
ATOM 1697 O O . ILE A 1 223 ? 11.926 -7.059 -6.820 1.00 96.00 223 ILE A O 1
ATOM 1701 N N . LEU A 1 224 ? 10.827 -8.223 -5.235 1.00 97.69 224 LEU A N 1
ATOM 1702 C CA . LEU A 1 224 ? 10.517 -7.076 -4.384 1.00 97.69 224 LEU A CA 1
ATOM 1703 C C . LEU A 1 224 ? 11.617 -6.881 -3.336 1.00 97.69 224 LEU A C 1
ATOM 1705 O O . LEU A 1 224 ? 12.013 -7.828 -2.666 1.00 97.69 224 LEU A O 1
ATOM 1709 N N . GLY A 1 225 ? 12.090 -5.650 -3.157 1.00 97.62 225 GLY A N 1
ATOM 1710 C CA . GLY A 1 225 ? 12.950 -5.289 -2.034 1.00 97.62 225 GLY A CA 1
ATOM 1711 C C . GLY A 1 225 ? 12.147 -4.672 -0.892 1.00 97.62 225 GLY A C 1
ATOM 1712 O O . GLY A 1 225 ? 11.402 -3.725 -1.123 1.00 97.62 225 GLY A O 1
ATOM 1713 N N . VAL A 1 226 ? 12.327 -5.147 0.337 1.00 96.44 226 VAL A N 1
ATOM 1714 C CA . VAL A 1 226 ? 11.707 -4.582 1.545 1.00 96.44 226 VAL A CA 1
ATOM 1715 C C . VAL A 1 226 ? 12.807 -4.007 2.432 1.00 96.44 226 VAL A C 1
ATOM 1717 O O . VAL A 1 226 ? 13.665 -4.735 2.935 1.00 96.44 226 VAL A O 1
ATOM 1720 N N . VAL A 1 227 ? 12.805 -2.686 2.606 1.00 95.44 227 VAL A N 1
ATOM 1721 C CA . VAL A 1 227 ? 13.691 -1.989 3.545 1.00 95.44 227 VAL A CA 1
ATOM 1722 C C . VAL A 1 227 ? 13.024 -1.955 4.912 1.00 95.44 227 VAL A C 1
ATOM 1724 O O . VAL A 1 227 ? 11.875 -1.530 5.020 1.00 95.44 227 VAL A O 1
ATOM 1727 N N . ARG A 1 228 ? 13.752 -2.374 5.946 1.00 92.19 228 ARG A N 1
ATOM 1728 C CA . ARG A 1 228 ? 13.232 -2.532 7.307 1.00 92.19 228 ARG A CA 1
ATOM 1729 C C . ARG A 1 228 ? 14.001 -1.697 8.320 1.00 92.19 228 ARG A C 1
ATOM 1731 O O . ARG A 1 228 ? 15.198 -1.447 8.136 1.00 92.19 228 ARG A O 1
ATOM 1738 N N . LEU A 1 229 ? 13.330 -1.341 9.412 1.00 90.62 229 LEU A N 1
ATOM 1739 C CA . LEU A 1 229 ? 14.002 -0.851 10.617 1.00 90.62 229 LEU A CA 1
ATOM 1740 C C . LEU A 1 229 ? 14.896 -1.948 11.234 1.00 90.62 229 LEU A C 1
ATOM 1742 O O . LEU A 1 229 ? 14.755 -3.133 10.929 1.00 90.62 229 LEU A O 1
ATOM 1746 N N . ASP A 1 230 ? 15.806 -1.547 12.118 1.00 87.00 230 ASP A N 1
ATOM 1747 C CA . ASP A 1 230 ? 16.717 -2.436 12.850 1.00 87.00 230 ASP A CA 1
ATOM 1748 C C . ASP A 1 230 ? 16.055 -2.970 14.130 1.00 87.00 230 ASP A C 1
ATOM 1750 O O . ASP A 1 230 ? 16.337 -2.527 15.244 1.00 87.00 230 ASP A O 1
ATOM 1754 N N . TYR A 1 231 ? 15.087 -3.869 13.963 1.00 77.88 231 TYR A N 1
ATOM 1755 C CA . TYR A 1 231 ? 14.339 -4.481 15.061 1.00 77.88 231 TYR A CA 1
ATOM 1756 C C . TYR A 1 231 ? 13.948 -5.916 14.710 1.00 77.88 231 TYR A C 1
ATOM 1758 O O . TYR A 1 231 ? 13.886 -6.304 13.542 1.00 77.88 231 TYR A O 1
ATOM 1766 N N . ASN A 1 232 ? 13.668 -6.702 15.746 1.00 76.50 232 ASN A N 1
ATOM 1767 C CA . ASN A 1 232 ? 13.220 -8.078 15.610 1.00 76.50 232 ASN A CA 1
ATOM 1768 C C . ASN A 1 232 ? 11.752 -8.191 16.013 1.00 76.50 232 ASN A C 1
ATOM 1770 O O . ASN A 1 232 ? 11.390 -7.800 17.123 1.00 76.50 232 ASN A O 1
ATOM 1774 N N . TYR A 1 233 ? 10.938 -8.789 15.150 1.00 75.75 233 TYR A N 1
ATOM 1775 C CA . TYR A 1 233 ? 9.594 -9.225 15.498 1.00 75.75 233 TYR A CA 1
ATOM 1776 C C . TYR A 1 233 ? 9.172 -10.425 14.643 1.00 75.75 233 TYR A C 1
ATOM 1778 O O . TYR A 1 233 ? 9.765 -10.646 13.587 1.00 75.75 233 TYR A O 1
ATOM 1786 N N . PRO A 1 234 ? 8.187 -11.220 15.096 1.00 76.44 234 PRO A N 1
ATOM 1787 C CA . PRO A 1 234 ? 7.648 -12.326 14.317 1.00 76.44 234 PRO A CA 1
ATOM 1788 C C . PRO A 1 234 ? 6.521 -11.842 13.377 1.00 76.44 234 PRO A C 1
ATOM 1790 O O . PRO A 1 234 ? 5.411 -11.624 13.866 1.00 76.44 234 PRO A O 1
ATOM 1793 N N . PRO A 1 235 ? 6.747 -11.704 12.053 1.00 82.19 235 PRO A N 1
ATOM 1794 C CA . PRO A 1 235 ? 5.710 -11.236 11.138 1.00 82.19 235 PRO A CA 1
ATOM 1795 C C . PRO A 1 235 ? 4.632 -12.305 10.910 1.00 82.19 235 PRO A C 1
ATOM 1797 O O . PRO A 1 235 ? 4.932 -13.492 10.737 1.00 82.19 235 PRO A O 1
ATOM 1800 N N . ALA A 1 236 ? 3.370 -11.881 10.867 1.00 82.31 236 ALA A N 1
ATOM 1801 C CA . ALA A 1 236 ? 2.240 -12.741 10.520 1.00 82.31 236 ALA A CA 1
ATOM 1802 C C . ALA A 1 236 ? 2.053 -12.849 8.995 1.00 82.31 236 ALA A C 1
ATOM 1804 O O . ALA A 1 236 ? 2.464 -11.973 8.238 1.00 82.31 236 ALA A O 1
ATOM 1805 N N . ALA A 1 237 ? 1.398 -13.914 8.521 1.00 85.62 237 ALA A N 1
ATOM 1806 C CA . ALA A 1 237 ? 0.996 -13.998 7.115 1.00 85.62 237 ALA A CA 1
ATOM 1807 C C . ALA A 1 237 ? 0.053 -12.833 6.763 1.00 85.62 237 ALA A C 1
ATOM 1809 O O . ALA A 1 237 ? -0.898 -12.576 7.496 1.00 85.62 237 ALA A O 1
ATOM 1810 N N . GLY A 1 238 ? 0.319 -12.144 5.653 1.00 85.50 238 GLY A N 1
ATOM 1811 C CA . GLY A 1 238 ? -0.322 -10.879 5.282 1.00 85.50 238 GLY A CA 1
ATOM 1812 C C . GLY A 1 238 ? 0.544 -9.651 5.585 1.00 85.50 238 GLY A C 1
ATOM 1813 O O . GLY A 1 238 ? 0.380 -8.623 4.936 1.00 85.50 238 GLY A O 1
ATOM 1814 N N . ASP A 1 239 ? 1.515 -9.750 6.494 1.00 89.44 239 ASP A N 1
ATOM 1815 C CA . ASP A 1 239 ? 2.463 -8.664 6.747 1.00 89.44 239 ASP A CA 1
ATOM 1816 C C . ASP A 1 239 ? 3.424 -8.474 5.554 1.00 89.44 239 ASP A C 1
ATOM 1818 O O . ASP A 1 239 ? 3.836 -9.450 4.914 1.00 89.44 239 ASP A O 1
ATOM 1822 N N . ILE A 1 240 ? 3.813 -7.223 5.274 1.00 89.62 240 ILE A N 1
ATOM 1823 C CA . ILE A 1 240 ? 4.829 -6.867 4.272 1.00 89.62 240 ILE A CA 1
ATOM 1824 C C . ILE A 1 240 ? 6.167 -7.580 4.544 1.00 89.62 240 ILE A C 1
ATOM 1826 O O . ILE A 1 240 ? 6.910 -7.864 3.601 1.00 89.62 240 ILE A O 1
ATOM 1830 N N . ASP A 1 241 ? 6.469 -7.861 5.813 1.00 89.38 241 ASP A N 1
ATOM 1831 C CA . ASP A 1 241 ? 7.697 -8.505 6.267 1.00 89.38 241 ASP A CA 1
ATOM 1832 C C . ASP A 1 241 ? 7.638 -10.043 6.246 1.00 89.38 241 ASP A C 1
ATOM 1834 O O . ASP A 1 241 ? 8.646 -10.726 6.427 1.00 89.38 241 ASP A O 1
ATOM 1838 N N . CYS A 1 242 ? 6.464 -10.626 5.993 1.00 90.25 242 CYS A N 1
ATOM 1839 C CA . CYS A 1 242 ? 6.328 -12.071 5.891 1.00 90.25 242 CYS A CA 1
ATOM 1840 C C . CYS A 1 242 ? 6.589 -12.532 4.445 1.00 90.25 242 CYS A C 1
ATOM 1842 O O . CYS A 1 242 ? 5.824 -12.181 3.544 1.00 90.25 242 CYS A O 1
ATOM 1844 N N . PRO A 1 243 ? 7.603 -13.385 4.180 1.00 89.69 243 PRO A N 1
ATOM 1845 C CA . PRO A 1 243 ? 7.836 -13.923 2.837 1.00 89.69 243 PRO A CA 1
ATOM 1846 C C . PRO A 1 243 ? 6.632 -14.693 2.274 1.00 89.69 243 PRO A C 1
ATOM 1848 O O . PRO A 1 243 ? 6.443 -14.735 1.064 1.00 89.69 243 PRO A O 1
ATOM 1851 N N . GLY A 1 244 ? 5.811 -15.289 3.148 1.00 89.88 244 GLY A N 1
ATOM 1852 C CA . GLY A 1 244 ? 4.614 -16.042 2.767 1.00 89.88 244 GLY A CA 1
ATOM 1853 C C . GLY A 1 244 ? 3.436 -15.183 2.296 1.00 89.88 244 GLY A C 1
ATOM 1854 O O . GLY A 1 244 ? 2.444 -15.742 1.839 1.00 89.88 244 GLY A O 1
ATOM 1855 N N . SER A 1 245 ? 3.530 -13.853 2.388 1.00 92.69 245 SER A N 1
ATOM 1856 C CA . SER A 1 245 ? 2.496 -12.924 1.911 1.00 92.69 245 SER A CA 1
ATOM 1857 C C . SER A 1 245 ? 2.504 -12.722 0.392 1.00 92.69 245 SER A C 1
ATOM 1859 O O . SER A 1 245 ? 1.631 -12.028 -0.124 1.00 92.69 245 SER A O 1
ATOM 1861 N N . TYR A 1 246 ? 3.478 -13.291 -0.327 1.00 92.94 246 TYR A N 1
ATOM 1862 C CA . TYR A 1 246 ? 3.724 -13.004 -1.741 1.00 92.94 246 TYR A CA 1
ATOM 1863 C C . TYR A 1 246 ? 3.792 -14.270 -2.597 1.00 92.94 246 TYR A C 1
ATOM 1865 O O . TYR A 1 246 ? 4.252 -15.321 -2.155 1.00 92.94 246 TYR A O 1
ATOM 1873 N N . ASP A 1 247 ? 3.403 -14.141 -3.867 1.00 91.25 247 ASP A N 1
ATOM 1874 C CA . ASP A 1 247 ? 3.562 -15.172 -4.903 1.00 91.25 247 ASP A CA 1
ATOM 1875 C C . ASP A 1 247 ? 4.837 -14.971 -5.756 1.00 91.25 247 ASP A C 1
ATOM 1877 O O . ASP A 1 247 ? 4.998 -15.586 -6.813 1.00 91.25 247 ASP A O 1
ATOM 1881 N N . TYR A 1 248 ? 5.740 -14.088 -5.318 1.00 92.50 248 TYR A N 1
ATOM 1882 C CA . TYR A 1 248 ? 7.013 -13.759 -5.963 1.00 92.50 248 TYR A CA 1
ATOM 1883 C C . TYR A 1 248 ? 8.147 -13.619 -4.945 1.00 92.50 248 TYR A C 1
ATOM 1885 O O . TYR A 1 248 ? 7.923 -13.492 -3.744 1.00 92.50 248 TYR A O 1
ATOM 1893 N N . ASP A 1 249 ? 9.381 -13.609 -5.447 1.00 94.00 249 ASP A N 1
ATOM 1894 C CA . ASP A 1 249 ? 10.578 -13.481 -4.622 1.00 94.00 249 ASP A CA 1
ATOM 1895 C C . ASP A 1 249 ? 10.639 -12.119 -3.918 1.00 94.00 249 ASP A C 1
ATOM 1897 O O . ASP A 1 249 ? 10.458 -11.060 -4.529 1.00 94.00 249 ASP A O 1
ATOM 1901 N N . VAL A 1 250 ? 10.981 -12.144 -2.631 1.00 95.81 250 VAL A N 1
ATOM 1902 C CA . VAL A 1 250 ? 11.160 -10.942 -1.813 1.00 95.81 250 VAL A CA 1
ATOM 1903 C C . VAL A 1 250 ? 12.510 -10.982 -1.109 1.00 95.81 250 VAL A C 1
ATOM 1905 O O . VAL A 1 250 ? 12.928 -12.012 -0.580 1.00 95.81 250 VAL A O 1
ATOM 1908 N N . LEU A 1 251 ? 13.212 -9.849 -1.110 1.00 96.38 251 LEU A N 1
ATOM 1909 C CA . LEU A 1 251 ? 14.467 -9.652 -0.397 1.00 96.38 251 LEU A CA 1
ATOM 1910 C C . LEU A 1 251 ? 14.304 -8.586 0.675 1.00 96.38 251 LEU A C 1
ATOM 1912 O O . LEU A 1 251 ? 13.944 -7.446 0.392 1.00 96.38 251 LEU A O 1
ATOM 1916 N N . PHE A 1 252 ? 14.665 -8.946 1.898 1.00 94.81 252 PHE A N 1
ATOM 1917 C CA . PHE A 1 252 ? 14.592 -8.066 3.054 1.00 94.81 252 PHE A CA 1
ATOM 1918 C C . PHE A 1 252 ? 15.966 -7.480 3.350 1.00 94.81 252 PHE A C 1
ATOM 1920 O O . PHE A 1 252 ? 16.989 -8.174 3.305 1.00 94.81 252 PHE A O 1
ATOM 1927 N N . ARG A 1 253 ? 15.999 -6.189 3.672 1.00 95.31 253 ARG A N 1
ATOM 1928 C CA . ARG A 1 253 ? 17.216 -5.507 4.095 1.00 95.31 253 ARG A CA 1
ATOM 1929 C C . ARG A 1 253 ? 16.932 -4.602 5.284 1.00 95.31 253 ARG A C 1
ATOM 1931 O O . ARG A 1 253 ? 16.318 -3.548 5.138 1.00 95.31 253 ARG A O 1
ATOM 1938 N N . MET A 1 254 ? 17.442 -5.004 6.442 1.00 94.50 254 MET A N 1
ATOM 1939 C CA . MET A 1 254 ? 17.502 -4.148 7.625 1.00 94.50 254 MET A CA 1
ATOM 1940 C C . MET A 1 254 ? 18.473 -2.988 7.389 1.00 94.50 254 MET A C 1
ATOM 1942 O O . MET A 1 254 ? 19.505 -3.156 6.725 1.00 94.50 254 MET A O 1
ATOM 1946 N N . VAL A 1 255 ? 18.128 -1.823 7.931 1.00 96.19 255 VAL A N 1
ATOM 1947 C CA . VAL A 1 255 ? 18.953 -0.612 7.915 1.00 96.19 255 VAL A CA 1
ATOM 1948 C C . VAL A 1 255 ? 19.568 -0.430 9.299 1.00 96.19 255 VAL A C 1
ATOM 1950 O O . VAL A 1 255 ? 18.852 0.002 10.199 1.00 96.19 255 VAL A O 1
ATOM 1953 N N . PRO A 1 256 ? 20.866 -0.728 9.486 1.00 95.12 256 PRO A N 1
ATOM 1954 C CA . PRO A 1 256 ? 21.500 -0.645 10.798 1.00 95.12 256 PRO A CA 1
ATOM 1955 C C . PRO A 1 256 ? 21.276 0.705 11.493 1.00 95.12 256 PRO A C 1
ATOM 1957 O O . PRO A 1 256 ? 21.524 1.767 10.915 1.00 95.12 256 PRO A O 1
ATOM 1960 N N . GLY A 1 257 ? 20.802 0.658 12.739 1.00 93.56 257 GLY A N 1
ATOM 1961 C CA . GLY A 1 257 ? 20.540 1.832 13.575 1.00 93.56 257 GLY A CA 1
ATOM 1962 C C . GLY A 1 257 ? 19.292 2.647 13.217 1.00 93.56 257 GLY A C 1
ATOM 1963 O O . GLY A 1 257 ? 19.023 3.648 13.883 1.00 93.56 257 GLY A O 1
ATOM 1964 N N . LEU A 1 258 ? 18.520 2.258 12.196 1.00 92.81 258 LEU A N 1
ATOM 1965 C CA . LEU A 1 258 ? 17.236 2.892 11.910 1.00 92.81 258 LEU A CA 1
ATOM 1966 C C . LEU A 1 258 ? 16.189 2.401 12.913 1.00 92.81 258 LEU A C 1
ATOM 1968 O O . LEU A 1 258 ? 15.741 1.260 12.835 1.00 92.81 258 LEU A O 1
ATOM 1972 N N . THR A 1 259 ? 15.800 3.267 13.846 1.00 90.38 259 THR A N 1
ATOM 1973 C CA . THR A 1 259 ? 14.841 2.942 14.909 1.00 90.38 259 THR A CA 1
ATOM 1974 C C . THR A 1 259 ? 13.418 3.382 14.570 1.00 90.38 259 THR A C 1
ATOM 1976 O O . THR A 1 259 ? 13.199 4.224 13.693 1.00 90.38 259 THR A O 1
ATOM 1979 N N . PHE A 1 260 ? 12.447 2.849 15.316 1.00 84.69 260 PHE A N 1
ATOM 1980 C CA . PHE A 1 260 ? 11.049 3.270 15.236 1.00 84.69 260 PHE A CA 1
ATOM 1981 C C . PHE A 1 260 ? 10.889 4.771 15.518 1.00 84.69 260 PHE A C 1
ATOM 1983 O O . PHE A 1 260 ? 10.284 5.475 14.714 1.00 84.69 260 PHE A O 1
ATOM 1990 N N . ASP A 1 261 ? 11.544 5.291 16.560 1.00 86.44 261 ASP A N 1
ATOM 1991 C CA . ASP A 1 261 ? 11.528 6.723 16.891 1.00 86.44 261 ASP A CA 1
ATOM 1992 C C . ASP A 1 261 ? 12.024 7.604 15.742 1.00 86.44 261 ASP A C 1
ATOM 1994 O O . ASP A 1 261 ? 11.452 8.660 15.477 1.00 86.44 261 ASP A O 1
ATOM 1998 N N . MET A 1 262 ? 13.071 7.181 15.020 1.00 89.81 262 MET A N 1
ATOM 1999 C CA . MET A 1 262 ? 13.552 7.923 13.849 1.00 89.81 262 MET A CA 1
ATOM 2000 C C . MET A 1 262 ? 12.523 7.918 12.717 1.00 89.81 262 MET A C 1
ATOM 2002 O O . MET A 1 262 ? 12.332 8.949 12.065 1.00 89.81 262 MET A O 1
ATOM 2006 N N . ALA A 1 263 ? 11.859 6.781 12.481 1.00 86.94 263 ALA A N 1
ATOM 2007 C CA . ALA A 1 263 ? 10.794 6.663 11.488 1.00 86.94 263 ALA A CA 1
ATOM 2008 C C . ALA A 1 263 ? 9.572 7.516 11.861 1.00 86.94 263 ALA A C 1
ATOM 2010 O O . ALA A 1 263 ? 9.066 8.269 11.030 1.00 86.94 263 ALA A O 1
ATOM 2011 N N . GLN A 1 264 ? 9.151 7.486 13.125 1.00 82.25 264 GLN A N 1
ATOM 2012 C CA . GLN A 1 264 ? 8.054 8.304 13.638 1.00 82.25 264 GLN A CA 1
ATOM 2013 C C . GLN A 1 264 ? 8.394 9.803 13.631 1.00 82.25 264 GLN A C 1
ATOM 2015 O O . GLN A 1 264 ? 7.548 10.631 13.297 1.00 82.25 264 GLN A O 1
ATOM 2020 N N . ALA A 1 265 ? 9.635 10.177 13.944 1.00 84.94 265 ALA A N 1
ATOM 2021 C CA . ALA A 1 265 ? 10.102 11.559 13.845 1.00 84.94 265 ALA A CA 1
ATOM 2022 C C . ALA A 1 265 ? 10.344 12.011 12.393 1.00 84.94 265 ALA A C 1
ATOM 2024 O O . ALA A 1 265 ? 10.593 13.193 12.149 1.00 84.94 265 ALA A O 1
ATOM 2025 N N . GLY A 1 266 ? 10.330 11.080 11.431 1.00 86.12 266 GLY A N 1
ATOM 2026 C CA . GLY A 1 266 ? 10.648 11.339 10.029 1.00 86.12 266 GLY A CA 1
ATOM 2027 C C . GLY A 1 266 ? 12.069 11.863 9.809 1.00 86.12 266 GLY A C 1
ATOM 2028 O O . GLY A 1 266 ? 12.331 12.561 8.828 1.00 86.12 266 GLY A O 1
ATOM 2029 N N . ARG A 1 267 ? 12.999 11.568 10.725 1.00 89.38 267 ARG A N 1
ATOM 2030 C CA . ARG A 1 267 ? 14.363 12.106 10.706 1.00 89.38 267 ARG A CA 1
ATOM 2031 C C . ARG A 1 267 ? 15.371 11.047 11.134 1.00 89.38 267 ARG A C 1
ATOM 2033 O O . ARG A 1 267 ? 15.353 10.580 12.266 1.00 89.38 267 ARG A O 1
ATOM 2040 N N . MET A 1 268 ? 16.302 10.739 10.235 1.00 93.06 268 MET A N 1
ATOM 2041 C CA . MET A 1 268 ? 17.461 9.892 10.523 1.00 93.06 268 MET A CA 1
ATOM 2042 C C . MET A 1 268 ? 18.658 10.733 10.971 1.00 93.06 268 MET A C 1
ATOM 2044 O O . MET A 1 268 ? 18.785 11.904 10.604 1.00 93.06 268 MET A O 1
ATOM 2048 N N . THR A 1 269 ? 19.585 10.119 11.707 1.00 96.44 269 THR A N 1
ATOM 2049 C CA . THR A 1 269 ? 20.939 10.674 11.848 1.00 96.44 269 THR A CA 1
ATOM 2050 C C . THR A 1 269 ? 21.694 10.561 10.522 1.00 96.44 269 THR A C 1
ATOM 2052 O O . THR A 1 269 ? 21.347 9.756 9.657 1.00 96.44 269 THR A O 1
ATOM 2055 N N . HIS A 1 270 ? 22.771 11.332 10.362 1.00 96.94 270 HIS A N 1
ATOM 2056 C CA . HIS A 1 270 ? 23.601 11.261 9.157 1.00 96.94 270 HIS A CA 1
ATOM 2057 C C . HIS A 1 270 ? 24.155 9.847 8.904 1.00 96.94 270 HIS A C 1
ATOM 2059 O O . HIS A 1 270 ? 24.156 9.380 7.768 1.00 96.94 270 HIS A O 1
ATOM 2065 N N . GLN A 1 271 ? 24.579 9.145 9.960 1.00 97.50 271 GLN A N 1
ATOM 2066 C CA . GLN A 1 271 ? 25.072 7.769 9.859 1.00 97.50 271 GLN A CA 1
ATOM 2067 C C . GLN A 1 271 ? 23.969 6.812 9.387 1.00 97.50 271 GLN A C 1
ATOM 2069 O O . GLN A 1 271 ? 24.167 6.064 8.435 1.00 97.50 271 GLN A O 1
ATOM 2074 N N . VAL A 1 272 ? 22.778 6.886 9.985 1.00 97.38 272 VAL A N 1
ATOM 2075 C CA . VAL A 1 272 ? 21.646 6.027 9.601 1.00 97.38 272 VAL A CA 1
ATOM 2076 C C . VAL A 1 272 ? 21.181 6.328 8.173 1.00 97.38 272 VAL A C 1
ATOM 2078 O O . VAL A 1 272 ? 20.838 5.418 7.427 1.00 97.38 272 VAL A O 1
ATOM 2081 N N . GLN A 1 273 ? 21.256 7.584 7.727 1.00 97.25 273 GLN A N 1
ATOM 2082 C CA . GLN A 1 273 ? 20.966 7.943 6.338 1.00 97.25 273 GLN A CA 1
ATOM 2083 C C . GLN A 1 273 ? 21.956 7.305 5.338 1.00 97.25 273 GLN A C 1
ATOM 2085 O O . GLN A 1 273 ? 21.563 6.935 4.224 1.00 97.25 273 GLN A O 1
ATOM 2090 N N . GLN A 1 274 ? 23.232 7.154 5.710 1.00 97.94 274 GLN A N 1
ATOM 2091 C CA . GLN A 1 274 ? 24.225 6.444 4.891 1.00 97.94 274 GLN A CA 1
ATOM 2092 C C . GLN A 1 274 ? 23.920 4.943 4.815 1.00 97.94 274 GLN A C 1
ATOM 2094 O O . GLN A 1 274 ? 23.986 4.359 3.729 1.00 97.94 274 GLN A O 1
ATOM 2099 N N . GLU A 1 275 ? 23.518 4.338 5.932 1.00 98.19 275 GLU A N 1
ATOM 2100 C CA . GLU A 1 275 ? 23.076 2.941 5.975 1.00 98.19 275 GLU A CA 1
ATOM 2101 C C . GLU A 1 275 ? 21.807 2.724 5.145 1.00 98.19 275 GLU A C 1
ATOM 2103 O O . GLU A 1 275 ? 21.738 1.796 4.339 1.00 98.19 275 GLU A O 1
ATOM 2108 N N . PHE A 1 276 ? 20.840 3.638 5.237 1.00 97.81 276 PHE A N 1
ATOM 2109 C CA . PHE A 1 276 ? 19.615 3.612 4.440 1.00 97.81 276 PHE A CA 1
ATOM 2110 C C . PHE A 1 276 ? 19.916 3.676 2.937 1.00 97.81 276 PHE A C 1
ATOM 2112 O O . PHE A 1 276 ? 19.390 2.896 2.140 1.00 97.81 276 PHE A O 1
ATOM 2119 N N . THR A 1 277 ? 20.840 4.557 2.546 1.00 98.19 277 THR A N 1
ATOM 2120 C CA . THR A 1 277 ? 21.323 4.653 1.161 1.00 98.19 277 THR A CA 1
ATOM 2121 C C . THR A 1 277 ? 21.984 3.353 0.707 1.00 98.19 277 THR A C 1
ATOM 2123 O O . THR A 1 277 ? 21.754 2.895 -0.415 1.00 98.19 277 THR A O 1
ATOM 2126 N N . SER A 1 278 ? 22.795 2.746 1.572 1.00 98.19 278 SER A N 1
ATOM 2127 C CA . SER A 1 278 ? 23.488 1.489 1.287 1.00 98.19 278 SER A CA 1
ATOM 2128 C C . SER A 1 278 ? 22.511 0.321 1.150 1.00 98.19 278 SER A C 1
ATOM 2130 O O . SER A 1 278 ? 22.666 -0.493 0.241 1.00 98.19 278 SER A O 1
ATOM 2132 N N . ALA A 1 279 ? 21.466 0.270 1.979 1.00 98.12 279 ALA A N 1
ATOM 2133 C CA . ALA A 1 279 ? 20.412 -0.737 1.910 1.00 98.12 279 ALA A CA 1
ATOM 2134 C C . ALA A 1 279 ? 19.642 -0.683 0.583 1.00 98.12 279 ALA A C 1
ATOM 2136 O O . ALA A 1 279 ? 19.494 -1.712 -0.077 1.00 98.12 279 ALA A O 1
ATOM 2137 N N . ILE A 1 280 ? 19.227 0.512 0.146 1.00 98.06 280 ILE A N 1
ATOM 2138 C CA . ILE A 1 280 ? 18.536 0.702 -1.141 1.00 98.06 280 ILE A CA 1
ATOM 2139 C C . ILE A 1 280 ? 19.418 0.242 -2.304 1.00 98.06 280 ILE A C 1
ATOM 2141 O O . ILE A 1 280 ? 18.995 -0.580 -3.116 1.00 98.06 280 ILE A O 1
ATOM 2145 N N . LYS A 1 281 ? 20.670 0.714 -2.360 1.00 98.12 281 LYS A N 1
ATOM 2146 C CA . LYS A 1 281 ? 21.613 0.327 -3.421 1.00 98.12 281 LYS A CA 1
ATOM 2147 C C . LYS A 1 281 ? 21.896 -1.173 -3.424 1.00 98.12 281 LYS A C 1
ATOM 2149 O O . LYS A 1 281 ? 22.052 -1.767 -4.488 1.00 98.12 281 LYS A O 1
ATOM 2154 N N . TRP A 1 282 ? 21.961 -1.792 -2.246 1.00 98.31 282 TRP A N 1
ATOM 2155 C CA . TRP A 1 282 ? 22.145 -3.233 -2.123 1.00 98.31 282 TRP A CA 1
ATOM 2156 C C . TRP A 1 282 ? 20.955 -4.002 -2.707 1.00 98.31 282 TRP A C 1
ATOM 2158 O O . TRP A 1 282 ? 21.173 -4.932 -3.479 1.00 98.31 282 TRP A O 1
ATOM 2168 N N . LEU A 1 283 ? 19.716 -3.590 -2.412 1.00 98.19 283 LEU A N 1
ATOM 2169 C CA . LEU A 1 283 ? 18.510 -4.208 -2.978 1.00 98.19 283 LEU A CA 1
ATOM 2170 C C . LEU A 1 283 ? 18.486 -4.101 -4.510 1.00 98.19 283 LEU A C 1
ATOM 2172 O O . LEU A 1 283 ? 18.240 -5.097 -5.194 1.00 98.19 283 LEU A O 1
ATOM 2176 N N . GLU A 1 284 ? 18.819 -2.933 -5.065 1.00 96.75 284 GLU A N 1
ATOM 2177 C CA . GLU A 1 284 ? 18.918 -2.756 -6.520 1.00 96.75 284 GLU A CA 1
ATOM 2178 C C . GLU A 1 284 ? 20.010 -3.635 -7.139 1.00 96.75 284 GLU A C 1
ATOM 2180 O O . GLU A 1 284 ? 19.782 -4.284 -8.161 1.00 96.75 284 GLU A O 1
ATOM 2185 N N . ALA A 1 285 ? 21.182 -3.718 -6.501 1.00 97.00 285 ALA A N 1
ATOM 2186 C CA . ALA A 1 285 ? 22.278 -4.572 -6.954 1.00 97.00 285 ALA A CA 1
ATOM 2187 C C . ALA A 1 285 ? 21.927 -6.071 -6.909 1.00 97.00 285 ALA A C 1
ATOM 2189 O O . ALA A 1 285 ? 22.518 -6.862 -7.644 1.00 97.00 285 ALA A O 1
ATOM 2190 N N . LYS A 1 286 ? 20.958 -6.470 -6.075 1.00 96.88 286 LYS A N 1
ATOM 2191 C CA . LYS A 1 286 ? 20.402 -7.831 -6.031 1.00 96.88 286 LYS A CA 1
ATOM 2192 C C . LYS A 1 286 ? 19.300 -8.089 -7.060 1.00 96.88 286 LYS A C 1
ATOM 2194 O O . LYS A 1 286 ? 18.812 -9.211 -7.134 1.00 96.88 286 LYS A O 1
ATOM 2199 N N . GLY A 1 287 ? 18.954 -7.098 -7.881 1.00 95.25 287 GLY A N 1
ATOM 2200 C CA . GLY A 1 287 ? 17.974 -7.246 -8.955 1.00 95.25 287 GLY A CA 1
ATOM 2201 C C . GLY A 1 287 ? 16.536 -6.945 -8.541 1.00 95.25 287 GLY A C 1
ATOM 2202 O O . GLY A 1 287 ? 15.627 -7.269 -9.304 1.00 95.25 287 GLY A O 1
ATOM 2203 N N . CYS A 1 288 ? 16.312 -6.310 -7.382 1.00 97.00 288 CYS A N 1
ATOM 2204 C CA . CYS A 1 288 ? 14.972 -5.857 -7.009 1.00 97.00 288 CYS A CA 1
ATOM 2205 C C . CYS A 1 288 ? 14.435 -4.884 -8.066 1.00 97.00 288 CYS A C 1
ATOM 2207 O O . CYS A 1 288 ? 15.143 -3.975 -8.507 1.00 97.00 288 CYS A O 1
ATOM 2209 N N . VAL A 1 289 ? 13.184 -5.077 -8.480 1.00 96.31 289 VAL A N 1
ATOM 2210 C CA . VAL A 1 289 ? 12.526 -4.242 -9.499 1.00 96.31 289 VAL A CA 1
ATOM 2211 C C . VAL A 1 289 ? 11.620 -3.172 -8.891 1.00 96.31 289 VAL A C 1
ATOM 2213 O O . VAL A 1 289 ? 11.211 -2.254 -9.593 1.00 96.31 289 VAL A O 1
ATOM 2216 N N . GLY A 1 290 ? 11.349 -3.267 -7.590 1.00 96.69 290 GLY A N 1
ATOM 2217 C CA . GLY A 1 290 ? 10.652 -2.273 -6.783 1.00 96.69 290 GLY A CA 1
ATOM 2218 C C . GLY A 1 290 ? 11.108 -2.367 -5.329 1.00 96.69 290 GLY A C 1
ATOM 2219 O O . GLY A 1 290 ? 11.579 -3.424 -4.902 1.00 96.69 290 GLY A O 1
ATOM 2220 N N . ILE A 1 291 ? 11.013 -1.261 -4.591 1.00 97.44 291 ILE A N 1
ATOM 2221 C CA . ILE A 1 291 ? 11.432 -1.176 -3.187 1.00 97.44 291 ILE A CA 1
ATOM 2222 C C . ILE A 1 291 ? 10.296 -0.604 -2.334 1.00 97.44 291 ILE A C 1
ATOM 2224 O O . ILE A 1 291 ? 9.774 0.471 -2.626 1.00 97.44 291 ILE A O 1
ATOM 2228 N N . THR A 1 292 ? 9.952 -1.297 -1.255 1.00 95.81 292 THR A N 1
ATOM 2229 C CA . THR A 1 292 ? 8.954 -0.887 -0.259 1.00 95.81 292 THR A CA 1
ATOM 2230 C C . THR A 1 292 ? 9.574 -0.762 1.131 1.00 95.81 292 THR A C 1
ATOM 2232 O O . THR A 1 292 ? 10.739 -1.112 1.342 1.00 95.81 292 THR A O 1
ATOM 2235 N N . GLY A 1 293 ? 8.795 -0.225 2.066 1.00 92.69 293 GLY A N 1
ATOM 2236 C CA . GLY A 1 293 ? 9.198 0.043 3.436 1.00 92.69 293 GLY A CA 1
ATOM 2237 C C . GLY A 1 293 ? 8.342 -0.707 4.446 1.00 92.69 293 GLY A C 1
ATOM 2238 O O . GLY A 1 293 ? 7.108 -0.645 4.417 1.00 92.69 293 GLY A O 1
ATOM 2239 N N . ASP A 1 294 ? 9.022 -1.327 5.395 1.00 88.50 294 ASP A N 1
ATOM 2240 C CA . ASP A 1 294 ? 8.449 -1.844 6.626 1.00 88.50 294 ASP A CA 1
ATOM 2241 C C . ASP A 1 294 ? 8.922 -0.987 7.808 1.00 88.50 294 ASP A C 1
ATOM 2243 O O . ASP A 1 294 ? 10.122 -0.759 7.976 1.00 88.50 294 ASP A O 1
ATOM 2247 N N . CYS A 1 295 ? 7.975 -0.485 8.602 1.00 72.12 295 CYS A N 1
ATOM 2248 C CA . CYS A 1 295 ? 8.296 0.212 9.850 1.00 72.12 295 CYS A CA 1
ATOM 2249 C C . CYS A 1 295 ? 8.156 -0.693 11.073 1.00 72.12 295 CYS A C 1
ATOM 2251 O O . CYS A 1 295 ? 8.565 -0.285 12.152 1.00 72.12 295 CYS A O 1
ATOM 2253 N N . GLY A 1 296 ? 7.525 -1.859 10.940 1.00 60.16 296 GLY A N 1
ATOM 2254 C CA . GLY A 1 296 ? 7.225 -2.686 12.088 1.00 60.16 296 GLY A CA 1
ATOM 2255 C C . GLY A 1 296 ? 6.304 -2.135 13.146 1.00 60.16 296 GLY A C 1
ATOM 2256 O O . GLY A 1 296 ? 5.575 -1.159 12.965 1.00 60.16 296 GLY A O 1
ATOM 2257 N N . PHE A 1 297 ? 6.374 -2.816 14.284 1.00 55.75 297 PHE A N 1
ATOM 2258 C CA . PHE A 1 297 ? 5.645 -2.482 15.490 1.00 55.75 297 PHE A CA 1
ATOM 2259 C C . PHE A 1 297 ? 5.934 -1.070 15.989 1.00 55.75 297 PHE A C 1
ATOM 2261 O O . PHE A 1 297 ? 7.061 -0.578 15.939 1.00 55.75 297 PHE A O 1
ATOM 2268 N N . MET A 1 298 ? 4.900 -0.466 16.575 1.00 47.62 298 MET A N 1
ATOM 2269 C CA . MET A 1 298 ? 5.090 0.682 17.445 1.00 47.62 298 MET A CA 1
ATOM 2270 C C . MET A 1 298 ? 5.680 0.176 18.756 1.00 47.62 298 MET A C 1
ATOM 2272 O O . MET A 1 298 ? 5.034 -0.609 19.437 1.00 47.62 298 MET A O 1
ATOM 2276 N N . MET A 1 299 ? 6.875 0.618 19.133 1.00 36.69 299 MET A N 1
ATOM 2277 C CA . MET A 1 299 ? 7.278 0.547 20.536 1.00 36.69 299 MET A CA 1
ATOM 2278 C C . MET A 1 299 ? 7.020 1.926 21.130 1.00 36.69 299 MET A C 1
ATOM 2280 O O . MET A 1 299 ? 7.654 2.894 20.719 1.00 36.69 299 MET A O 1
ATOM 2284 N N . ALA A 1 300 ? 6.022 2.010 22.009 1.00 31.98 300 ALA A N 1
ATOM 2285 C CA . ALA A 1 300 ? 5.780 3.177 22.852 1.00 31.98 300 ALA A CA 1
ATOM 2286 C C . ALA A 1 300 ? 6.524 3.030 24.184 1.00 31.98 300 ALA A C 1
ATOM 2288 O O . ALA A 1 300 ? 6.600 1.884 24.686 1.00 31.98 300 ALA A O 1
#

Foldseek 3Di:
DLLQLLCQVVLVVLDPFAEAAWLLLCVVVVCVVDDLQAAEEEEDQAPVLNVVCQVSSCVRNVDHPVSNRYHYDHLPPQPQSCCLQVLHDGPCVRRLVSVLVVVVVVCVVPVRHQAYEYTALQCQVNQVVNCVSPVHYYTGPLNVQCVQLVVVDDDPPDDPDPPLPFPPLDDPDDWVCPPPDPVVVVVDPDDTDPDDDDHRDDTDDNVVSVVVCVVVVPDDRAEEEEEEEPDDHDDDASGPPDCNVDPTHYHYDYQPPRALVCSSVSHDDPNSSVSVSVSSVVCVVVRHNYYYYDSGGNHD

pLDDT: mean 84.18, std 14.54, range [31.98, 98.62]

Radius of gyration: 23.33 Å; chains: 1; bounding box: 56×39×66 Å

Sequence (300 aa):
CGFMMAFQILARKIASKPVFMSSMVQCPIIAAAFDPGDHILVLTANDKSLKPQKEVLMNSCGFDVDENRFIIQGCQDIPGFDAVAKGQAVPLDVVQPGMVKMVMGIIDRNTKIAGILLECTELPPYADALRAATGLPVWDAITCADFYINAHKDNPRFGINDWQAQWDGTVDEYAFGANLIEKDKAELVNKAGTAKPKPKPKAKSKAAAQKLIKKLTKKQAPILGVVRLDYNYPPAAGDIDCPGSYDYDVLFRMVPGLTFDMAQAGRMTHQVQQEFTSAIKWLEAKGCVGITGDCGFMMA

Organism: NCBI:txid141414